Protein AF-F9GB83-F1 (afdb_monomer_lite)

Radius of gyration: 24.77 Å; chains: 1; bounding box: 53×54×68 Å

Organism: Fusarium oxysporum (strain Fo5176) (NCBI:txid660025)

Sequence (254 aa):
PVHFSAVEHTDFPKLLGSLNEELVDELLPRSGVTIRSWLEAEYRSQKELLRRVRDLCRRLRLFHMRQRRRNDSAVNDIIAALLPDVQPQERRIRCINHIYNVGATSYLEGKLKDVLKSLESQSAEQAALQKILDFLEAWRPTGAFVRIHNLQGWVRRSSQRREGFLQYAQGKLSEEEVDEFGEVLWEVSQLMLLQDNDTRLNSLFTAVERAFRLKDPIEIYTSVMSRHADKTKRIPEEYLLSQDDWHVLAITLA

Secondary structure (DSSP, 8-state):
---HHHHSSTHHHHHHHHH-HHHHHHHSPPTTS-HHHHHHHHHHHHHHHHHHHHHHHHHTT-B-----TTHHHHHHHHHHHH-TTS-GGGGBPPPHHHHHHHHHHHHHHTTHHHHHHHSPTT-HHHHHHHHHHHHHHHHGGG-HHHHHHHHHHHHHH-HHHHHHHHHHHTT---HHHHHHH-----S-TTPPPP---TT-HHHHHHHHHHHHHTHHHHHHHHHHHHT-SSGGGSPPGGGPPPHHHHHHHHHTT-

Foldseek 3Di:
DDDPVVCQDPCNLVVVCVVPVVCSVVPADDPDARSVRVVVVVVVVVVVVVVVVVVVLVVVVADDDDDDPVVVVVQVVVCCVPPVPDDSVVRYDDPPQQVVLVVVVCLLVVVCVVVLVVDDPPDPVNVVSVVSSVVSVVLNVLCLLVLLLVLLCLQPVDPVSQVLLLCLLLQNDDPVLCVVPNRDDQPRNPATQQHADSRGVVSSLVNLVSCVSCVVSSQSSLVCLCVDPPPVSRDDPSNDADVVSNVSSVVVND

pLDDT: mean 72.45, std 16.38, range [37.5, 96.44]

Structure (mmCIF, N/CA/C/O backbone):
data_AF-F9GB83-F1
#
_entry.id   AF-F9GB83-F1
#
loop_
_atom_site.group_PDB
_atom_site.id
_atom_site.type_symbol
_atom_site.label_atom_id
_atom_site.label_alt_id
_atom_site.label_comp_id
_atom_site.label_asym_id
_atom_site.label_entity_id
_atom_site.label_seq_id
_atom_site.pdbx_PDB_ins_code
_atom_site.Cartn_x
_atom_site.Cartn_y
_atom_site.Cartn_z
_atom_site.occupancy
_atom_site.B_iso_or_equiv
_atom_site.auth_seq_id
_atom_site.auth_comp_id
_atom_site.auth_asym_id
_atom_site.auth_atom_id
_atom_site.pdbx_PDB_model_num
ATOM 1 N N . PRO A 1 1 ? -13.703 -4.056 -17.910 1.00 39.34 1 PRO A N 1
ATOM 2 C CA . PRO A 1 1 ? -13.622 -3.730 -19.355 1.00 39.34 1 PRO A CA 1
ATOM 3 C C . PRO A 1 1 ? -14.394 -2.438 -19.630 1.00 39.34 1 PRO A C 1
ATOM 5 O O . PRO A 1 1 ? -15.560 -2.362 -19.259 1.00 39.34 1 PRO A O 1
ATOM 8 N N . VAL A 1 2 ? -13.739 -1.423 -20.194 1.00 37.50 2 VAL A N 1
ATOM 9 C CA . VAL A 1 2 ? -14.399 -0.164 -20.577 1.00 37.50 2 VAL A CA 1
ATOM 10 C C . VAL A 1 2 ? -15.264 -0.427 -21.811 1.00 37.50 2 VAL A C 1
ATOM 12 O O . VAL A 1 2 ? -14.823 -1.107 -22.736 1.00 37.50 2 VAL A O 1
ATOM 15 N N . HIS A 1 3 ? -16.509 0.047 -21.802 1.00 47.50 3 HIS A N 1
ATOM 16 C CA . HIS A 1 3 ? -17.448 -0.155 -22.905 1.00 47.50 3 HIS A CA 1
ATOM 17 C C . HIS A 1 3 ? -17.131 0.808 -24.061 1.00 47.50 3 HIS A C 1
ATOM 19 O O . HIS A 1 3 ? -16.838 1.977 -23.818 1.00 47.50 3 HIS A O 1
ATOM 25 N N . PHE A 1 4 ? -17.213 0.346 -25.315 1.00 49.12 4 PHE A N 1
ATOM 26 C CA . PHE A 1 4 ? -16.840 1.151 -26.493 1.00 49.12 4 PHE A CA 1
ATOM 27 C C . PHE A 1 4 ? -17.645 2.452 -26.635 1.00 49.12 4 PHE A C 1
ATOM 29 O O . PHE A 1 4 ? -17.132 3.432 -27.161 1.00 49.12 4 PHE A O 1
ATOM 36 N N . SER A 1 5 ? -18.863 2.506 -26.092 1.00 56.41 5 SER A N 1
ATOM 37 C CA . SER A 1 5 ? -19.664 3.738 -26.075 1.00 56.41 5 SER A CA 1
ATOM 38 C C . SER A 1 5 ? -19.034 4.868 -25.253 1.00 56.41 5 SER A C 1
ATOM 40 O O . SER A 1 5 ? -19.333 6.029 -25.499 1.00 56.41 5 SER A O 1
ATOM 42 N N . ALA A 1 6 ? -18.174 4.549 -24.280 1.00 56.22 6 ALA A N 1
ATOM 43 C CA . ALA A 1 6 ? -17.510 5.548 -23.445 1.00 56.22 6 ALA A CA 1
ATOM 44 C C . ALA A 1 6 ? -16.352 6.245 -24.178 1.00 56.22 6 ALA A C 1
ATOM 46 O O . ALA A 1 6 ? -16.134 7.434 -23.979 1.00 56.22 6 ALA A O 1
ATOM 47 N N . VAL A 1 7 ? -15.641 5.525 -25.054 1.00 55.81 7 VAL A N 1
ATOM 48 C CA . VAL A 1 7 ? -14.523 6.061 -25.859 1.00 55.81 7 VAL A CA 1
ATOM 49 C C . VAL A 1 7 ? -14.979 6.753 -27.146 1.00 55.81 7 VAL A C 1
ATOM 51 O O . VAL A 1 7 ? -14.216 7.504 -27.742 1.00 55.81 7 VAL A O 1
ATOM 54 N N . GLU A 1 8 ? -16.225 6.536 -27.565 1.00 63.25 8 GLU A N 1
ATOM 55 C CA . GLU A 1 8 ? -16.862 7.262 -28.672 1.00 63.25 8 GLU A CA 1
ATOM 56 C C . GLU A 1 8 ? -17.620 8.514 -28.207 1.00 63.25 8 GLU A C 1
ATOM 58 O O . GLU A 1 8 ? -18.120 9.276 -29.035 1.00 63.25 8 GLU A O 1
ATOM 63 N N . HIS A 1 9 ? -17.721 8.737 -26.892 1.00 69.31 9 HIS A N 1
ATOM 64 C CA . HIS A 1 9 ? -18.394 9.908 -26.347 1.00 69.31 9 HIS A CA 1
ATOM 65 C C . HIS A 1 9 ? -17.620 11.181 -26.700 1.00 69.31 9 HIS A C 1
ATOM 67 O O . HIS A 1 9 ? -16.399 11.234 -26.561 1.00 69.31 9 HIS A O 1
ATOM 73 N N . THR A 1 10 ? -18.328 12.241 -27.089 1.00 67.19 10 THR A N 1
ATOM 74 C CA . THR A 1 10 ? -17.723 13.514 -27.524 1.00 67.19 10 THR A CA 1
ATOM 75 C C . THR A 1 10 ? -16.877 14.198 -26.454 1.00 67.19 10 THR A C 1
ATOM 77 O O . THR A 1 10 ? -16.064 15.061 -26.772 1.00 67.19 10 THR A O 1
ATOM 80 N N . ASP A 1 11 ? -17.061 13.822 -25.190 1.00 67.75 11 ASP A N 1
ATOM 81 C CA . ASP A 1 11 ? -16.302 14.383 -24.071 1.00 67.75 11 ASP A CA 1
ATOM 82 C C . ASP A 1 11 ? -15.014 13.614 -23.768 1.00 67.75 11 ASP A C 1
ATOM 84 O O . ASP A 1 11 ? -14.139 14.144 -23.092 1.00 67.75 11 ASP A O 1
ATOM 88 N N . PHE A 1 12 ? -14.843 12.405 -24.308 1.00 65.06 12 PHE A N 1
ATOM 89 C CA . PHE A 1 12 ? -13.625 11.620 -24.114 1.00 65.06 12 PHE A CA 1
ATOM 90 C C . PHE A 1 12 ? -12.391 12.263 -24.789 1.00 65.06 12 PHE A C 1
ATOM 92 O O . PHE A 1 12 ? -11.374 12.423 -24.113 1.00 65.06 12 PHE A O 1
ATOM 99 N N . PRO A 1 13 ? -12.458 12.752 -26.047 1.00 62.03 13 PRO A N 1
ATOM 100 C CA . PRO A 1 13 ? -11.365 13.523 -26.647 1.00 62.03 13 PRO A CA 1
ATOM 101 C C . PRO A 1 13 ? -11.107 14.859 -25.941 1.00 62.03 13 PRO A C 1
ATOM 103 O O . PRO A 1 13 ? -9.959 15.272 -25.828 1.00 62.03 13 PRO A O 1
ATOM 106 N N . LYS A 1 14 ? -12.154 15.524 -25.426 1.00 67.50 14 LYS A N 1
ATOM 107 C CA . LYS A 1 14 ? -12.012 16.784 -24.671 1.00 67.50 14 LYS A CA 1
ATOM 108 C C . LYS A 1 14 ? -11.287 16.568 -23.344 1.00 67.50 14 LYS A C 1
ATOM 110 O O . LYS A 1 14 ? -10.430 17.364 -22.980 1.00 67.50 14 LYS A O 1
ATOM 115 N N . LEU A 1 15 ? -11.608 15.477 -22.645 1.00 63.03 15 LEU A N 1
ATOM 116 C CA . LEU A 1 15 ? -10.921 15.073 -21.422 1.00 63.03 15 LEU A CA 1
ATOM 117 C C . LEU A 1 15 ? -9.444 14.774 -21.702 1.00 63.03 15 LEU A C 1
ATOM 119 O O . LEU A 1 15 ? -8.578 15.277 -20.994 1.00 63.03 15 LEU A O 1
ATOM 123 N N . LEU A 1 16 ? -9.144 14.011 -22.756 1.00 58.97 16 LEU A N 1
ATOM 124 C CA . LEU A 1 16 ? -7.759 13.730 -23.142 1.00 58.97 16 LEU A CA 1
ATOM 125 C C . LEU A 1 16 ? -7.001 15.001 -23.546 1.00 58.97 16 LEU A C 1
ATOM 127 O O . LEU A 1 16 ? -5.868 15.181 -23.110 1.00 58.97 16 LEU A O 1
ATOM 131 N N . GLY A 1 17 ? -7.640 15.915 -24.279 1.00 59.50 17 GLY A N 1
ATOM 132 C CA . GLY A 1 17 ? -7.036 17.194 -24.667 1.00 59.50 17 GLY A CA 1
ATOM 133 C C . GLY A 1 17 ? -6.764 18.111 -23.476 1.00 59.50 17 GLY A C 1
ATOM 134 O O . GLY A 1 17 ? -5.762 18.813 -23.466 1.00 59.50 17 GLY A O 1
ATOM 135 N N . SER A 1 18 ? -7.597 18.048 -22.429 1.00 63.25 18 SER A N 1
ATOM 136 C CA . SER A 1 18 ? -7.357 18.783 -21.178 1.00 63.25 18 SER A CA 1
ATOM 137 C C . SER A 1 18 ? -6.172 18.247 -20.367 1.00 63.25 18 SER A C 1
ATOM 139 O O . SER A 1 18 ? -5.611 18.976 -19.554 1.00 63.25 18 SER A O 1
ATOM 141 N N . LEU A 1 19 ? -5.799 16.980 -20.583 1.00 55.78 19 LEU A N 1
ATOM 142 C CA . LEU A 1 19 ? -4.655 16.347 -19.929 1.00 55.78 19 LEU A CA 1
ATOM 143 C C . LEU A 1 19 ? -3.365 16.580 -20.717 1.00 55.78 19 LEU A C 1
ATOM 145 O O . LEU A 1 19 ? -2.339 16.883 -20.114 1.00 55.78 19 LEU A O 1
ATOM 149 N N . ASN A 1 20 ? -3.409 16.422 -22.043 1.00 63.69 20 ASN A N 1
ATOM 150 C CA . ASN A 1 20 ? -2.291 16.704 -22.938 1.00 63.69 20 ASN A CA 1
ATOM 151 C C . ASN A 1 20 ? -2.782 16.779 -24.399 1.00 63.69 20 ASN A C 1
ATOM 153 O O . ASN A 1 20 ? -3.226 15.784 -24.975 1.00 63.69 20 ASN A O 1
ATOM 157 N N . GLU A 1 21 ? -2.679 17.966 -24.996 1.00 72.06 21 GLU A N 1
ATOM 158 C CA . GLU A 1 21 ? -3.174 18.256 -26.344 1.00 72.06 21 GLU A CA 1
ATOM 159 C C . GLU A 1 21 ? -2.337 17.577 -27.448 1.00 72.06 21 GLU A C 1
ATOM 161 O O . GLU A 1 21 ? -2.904 17.066 -28.413 1.00 72.06 21 GLU A O 1
ATOM 166 N N . GLU A 1 22 ? -1.014 17.449 -27.270 1.00 67.50 22 GLU A N 1
ATOM 167 C CA . GLU A 1 22 ? -0.146 16.695 -28.197 1.00 67.50 22 GLU A CA 1
ATOM 168 C C . GLU A 1 22 ? -0.515 15.207 -28.230 1.00 67.50 22 GLU A C 1
ATOM 170 O O . GLU A 1 22 ? -0.519 14.577 -29.287 1.00 67.50 22 GLU A O 1
ATOM 175 N N . LEU A 1 23 ? -0.902 14.653 -27.078 1.00 59.25 23 LEU A N 1
ATOM 176 C CA . LEU A 1 23 ? -1.275 13.245 -26.934 1.00 59.25 23 LEU A CA 1
ATOM 177 C C . LEU A 1 23 ? -2.553 12.902 -27.712 1.00 59.25 23 LEU A C 1
ATOM 179 O O . LEU A 1 23 ? -2.695 11.790 -28.217 1.00 59.25 23 LEU A O 1
ATOM 183 N N . VAL A 1 24 ? -3.490 13.849 -27.812 1.00 63.50 24 VAL A N 1
ATOM 184 C CA . VAL A 1 24 ? -4.705 13.705 -28.629 1.00 63.50 24 VAL A CA 1
ATOM 185 C C . VAL A 1 24 ? -4.348 13.636 -30.108 1.00 63.50 24 VAL A C 1
ATOM 187 O O . VAL A 1 24 ? -4.876 12.787 -30.825 1.00 63.50 24 VAL A O 1
ATOM 190 N N . ASP A 1 25 ? -3.426 14.485 -30.546 1.00 65.69 25 ASP A N 1
ATOM 191 C CA . ASP A 1 25 ? -3.008 14.600 -31.940 1.00 65.69 25 ASP A CA 1
ATOM 192 C C . ASP A 1 25 ? -2.126 13.436 -32.421 1.00 65.69 25 ASP A C 1
ATOM 194 O O . ASP A 1 25 ? -2.117 13.136 -33.622 1.00 65.69 25 ASP A O 1
ATOM 198 N N . GLU A 1 26 ? -1.399 12.800 -31.495 1.00 65.44 26 GLU A N 1
ATOM 199 C CA . GLU A 1 26 ? -0.543 11.633 -31.730 1.00 65.44 26 GLU A CA 1
ATOM 200 C C . GLU A 1 26 ? -1.313 10.306 -31.623 1.00 65.44 26 GLU A C 1
ATOM 202 O O . GLU A 1 26 ? -1.107 9.400 -32.435 1.00 65.44 26 GLU A O 1
ATOM 207 N N . LEU A 1 27 ? -2.206 10.171 -30.633 1.00 61.72 27 LEU A N 1
ATOM 208 C CA . LEU A 1 27 ? -2.834 8.889 -30.300 1.00 61.72 27 LEU A CA 1
ATOM 209 C C . LEU A 1 27 ? -4.248 8.711 -30.851 1.00 61.72 27 LEU A C 1
ATOM 211 O O . LEU A 1 27 ? -4.693 7.568 -30.940 1.00 61.72 27 LEU A O 1
ATOM 215 N N . LEU A 1 28 ? -4.984 9.774 -31.194 1.00 65.62 28 LEU A N 1
ATOM 216 C CA . LEU A 1 28 ? -6.333 9.633 -31.747 1.00 65.62 28 LEU A CA 1
ATOM 217 C C . LEU A 1 28 ? -6.337 9.776 -33.277 1.00 65.62 28 LEU A C 1
ATOM 219 O O . LEU A 1 28 ? -5.627 10.606 -33.845 1.00 65.62 28 LEU A O 1
ATOM 223 N N . PRO A 1 29 ? -7.148 8.971 -33.986 1.00 65.12 29 PRO A N 1
ATOM 224 C CA . PRO A 1 29 ? -7.218 9.032 -35.438 1.00 65.12 29 PRO A CA 1
ATOM 225 C C . PRO A 1 29 ? -7.790 10.379 -35.898 1.00 65.12 29 PRO A C 1
ATOM 227 O O . PRO A 1 29 ? -8.881 10.781 -35.487 1.00 65.12 29 PRO A O 1
ATOM 230 N N . ARG A 1 30 ? -7.081 11.054 -36.810 1.00 64.19 30 ARG A N 1
ATOM 231 C CA . ARG A 1 30 ? -7.599 12.241 -37.507 1.00 64.19 30 ARG A CA 1
ATOM 232 C C . ARG A 1 30 ? -8.743 11.829 -38.444 1.00 64.19 30 ARG A C 1
ATOM 234 O O . ARG A 1 30 ? -8.789 10.696 -38.925 1.00 64.19 30 ARG A O 1
ATOM 241 N N . SER A 1 31 ? -9.707 12.731 -38.624 1.00 59.00 31 SER A N 1
ATOM 242 C CA . SER A 1 31 ? -11.042 12.451 -39.172 1.00 59.00 31 SER A CA 1
ATOM 243 C C . SER A 1 31 ? -11.046 11.577 -40.439 1.00 59.00 31 SER A C 1
ATOM 245 O O . SER A 1 31 ? -10.288 11.787 -41.381 1.00 59.00 31 SER A O 1
ATOM 247 N N . GLY A 1 32 ? -11.940 10.581 -40.447 1.00 56.88 32 GLY A N 1
ATOM 248 C CA . GLY A 1 32 ? -12.124 9.612 -41.540 1.00 56.88 32 GLY A CA 1
ATOM 249 C C . GLY A 1 32 ? -12.252 8.160 -41.064 1.00 56.88 32 GLY A C 1
ATOM 250 O O . GLY A 1 32 ? -12.835 7.330 -41.756 1.00 56.88 32 GLY A O 1
ATOM 251 N N . VAL A 1 33 ? -11.775 7.859 -39.852 1.00 59.50 33 VAL A N 1
ATOM 252 C CA . VAL A 1 33 ? -11.825 6.529 -39.226 1.00 59.50 33 VAL A CA 1
ATOM 253 C C . VAL A 1 33 ? -12.441 6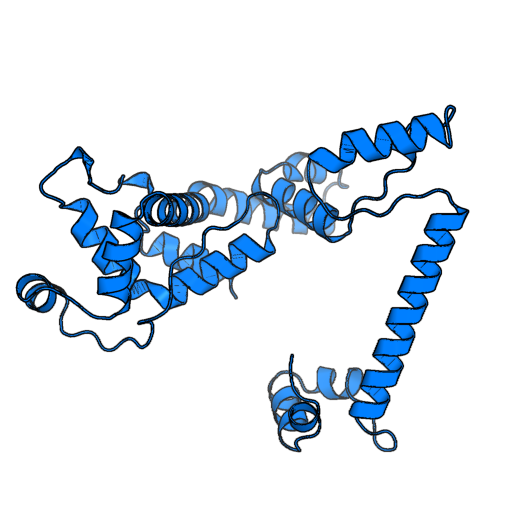.665 -37.833 1.00 59.50 33 VAL A C 1
ATOM 255 O O . VAL A 1 33 ? -12.032 7.523 -37.057 1.00 59.50 33 VAL A O 1
ATOM 258 N N . THR A 1 34 ? -13.437 5.842 -37.490 1.00 67.56 34 THR A N 1
ATOM 259 C CA . THR A 1 34 ? -14.014 5.864 -36.130 1.00 67.56 34 THR A CA 1
ATOM 260 C C . THR A 1 34 ? -12.977 5.383 -35.107 1.00 67.56 34 THR A C 1
ATOM 262 O O . THR A 1 34 ? -12.212 4.457 -35.397 1.00 67.56 34 THR A O 1
ATOM 265 N N . ILE A 1 35 ? -12.976 5.956 -33.896 1.00 61.19 35 ILE A N 1
ATOM 266 C CA . ILE A 1 35 ? -12.094 5.543 -32.784 1.00 61.19 35 ILE A CA 1
ATOM 267 C C . ILE A 1 35 ? -12.189 4.028 -32.546 1.00 61.19 35 ILE A C 1
ATOM 269 O O . ILE A 1 35 ? -11.177 3.372 -32.316 1.00 61.19 35 ILE A O 1
ATOM 273 N N . ARG A 1 36 ? -13.381 3.438 -32.701 1.00 61.06 36 ARG A N 1
ATOM 274 C CA . ARG A 1 36 ? -13.593 1.988 -32.625 1.00 61.06 36 ARG A CA 1
ATOM 275 C C . ARG A 1 36 ? -12.870 1.216 -33.720 1.00 61.06 36 ARG A C 1
ATOM 277 O O . ARG A 1 36 ? -12.147 0.278 -33.406 1.00 61.06 36 ARG A O 1
ATOM 284 N N . SER A 1 37 ? -13.037 1.589 -34.990 1.00 64.75 37 SER A N 1
ATOM 285 C CA . SER A 1 37 ? -12.337 0.908 -36.090 1.00 64.75 37 SER A CA 1
ATOM 286 C C . SER A 1 37 ? -10.818 1.028 -35.970 1.00 64.75 37 SER A C 1
ATOM 288 O O . SER A 1 37 ? -10.108 0.078 -36.289 1.00 64.75 37 SER A O 1
ATOM 290 N N . TRP A 1 38 ? -10.327 2.159 -35.457 1.00 68.00 38 TRP A N 1
ATOM 291 C CA . TRP A 1 38 ? -8.909 2.368 -35.178 1.00 68.00 38 TRP A CA 1
ATOM 292 C C . TRP A 1 38 ? -8.418 1.488 -34.017 1.00 68.00 38 TRP A C 1
ATOM 294 O O . TRP A 1 38 ? -7.470 0.728 -34.198 1.00 68.00 38 TRP A O 1
ATOM 304 N N . LEU A 1 39 ? -9.116 1.479 -32.875 1.00 60.81 39 LEU A N 1
ATOM 305 C CA . LEU A 1 39 ? -8.802 0.605 -31.736 1.00 60.81 39 LEU A CA 1
ATOM 306 C C . LEU A 1 39 ? -8.846 -0.878 -32.118 1.00 60.81 39 LEU A C 1
ATOM 308 O O . LEU A 1 39 ? -7.997 -1.658 -31.691 1.00 60.81 39 LEU A O 1
ATOM 312 N N . GLU A 1 40 ? -9.826 -1.288 -32.925 1.00 64.81 40 GLU A N 1
ATOM 313 C CA . GLU A 1 40 ? -9.916 -2.659 -33.420 1.00 64.81 40 GLU A CA 1
ATOM 314 C C . GLU A 1 40 ? -8.765 -3.010 -34.364 1.00 64.81 40 GLU A C 1
ATOM 316 O O . GLU A 1 40 ? -8.238 -4.122 -34.282 1.00 64.81 40 GLU A O 1
ATOM 321 N N . ALA A 1 41 ? -8.371 -2.096 -35.252 1.00 67.88 41 ALA A N 1
ATOM 322 C CA . ALA A 1 41 ? -7.245 -2.295 -36.156 1.00 67.88 41 ALA A CA 1
ATOM 323 C C . ALA A 1 41 ? -5.923 -2.402 -35.382 1.00 67.88 41 ALA A C 1
ATOM 325 O O . ALA A 1 41 ? -5.169 -3.350 -35.606 1.00 67.88 41 ALA A O 1
ATOM 326 N N . GLU A 1 42 ? -5.690 -1.512 -34.416 1.00 64.62 42 GLU A N 1
ATOM 327 C CA . GLU A 1 42 ? -4.490 -1.522 -33.578 1.00 64.62 42 GLU A CA 1
ATOM 328 C C . GLU A 1 42 ? -4.444 -2.778 -32.701 1.00 64.62 42 GLU A C 1
ATOM 330 O O . GLU A 1 42 ? -3.454 -3.507 -32.685 1.00 64.62 42 GLU A O 1
ATOM 335 N N . TYR A 1 43 ? -5.562 -3.139 -32.066 1.00 62.16 43 TYR A N 1
ATOM 336 C CA . TYR A 1 43 ? -5.669 -4.385 -31.309 1.00 62.16 43 TYR A CA 1
ATOM 337 C C . TYR A 1 43 ? -5.378 -5.618 -32.177 1.00 62.16 43 TYR A C 1
ATOM 339 O O . TYR A 1 43 ? -4.665 -6.530 -31.747 1.00 62.16 43 TYR A O 1
ATOM 347 N N . ARG A 1 44 ? -5.908 -5.674 -33.407 1.00 63.44 44 ARG A N 1
ATOM 348 C CA . ARG A 1 44 ? -5.638 -6.774 -34.349 1.00 63.44 44 ARG A CA 1
ATOM 349 C C . ARG A 1 44 ? -4.169 -6.792 -34.778 1.00 63.44 44 ARG A C 1
ATOM 351 O O . ARG A 1 44 ? -3.594 -7.878 -34.816 1.00 63.44 44 ARG A O 1
ATOM 358 N N . SER A 1 45 ? -3.565 -5.631 -35.031 1.00 61.62 45 SER A N 1
ATOM 359 C CA . SER A 1 45 ? -2.144 -5.475 -35.372 1.00 61.62 45 SER A CA 1
ATOM 360 C C . SER A 1 45 ? -1.236 -5.987 -34.251 1.00 61.62 45 SER A C 1
ATOM 362 O O . SER A 1 45 ? -0.429 -6.894 -34.463 1.00 61.62 45 SER A O 1
ATOM 364 N N . GLN A 1 46 ? -1.454 -5.522 -33.019 1.00 50.47 46 GLN A N 1
ATOM 365 C CA . GLN A 1 46 ? -0.712 -5.955 -31.832 1.00 50.47 46 GLN A CA 1
ATOM 366 C C . GLN A 1 46 ? -0.904 -7.451 -31.553 1.00 50.47 46 GLN A C 1
ATOM 368 O O . GLN A 1 46 ? 0.047 -8.175 -31.249 1.00 50.47 46 GLN A O 1
ATOM 373 N N . LYS A 1 47 ? -2.129 -7.966 -31.714 1.00 52.91 47 LYS A N 1
ATOM 374 C CA . LYS A 1 47 ? -2.424 -9.400 -31.583 1.00 52.91 47 LYS A CA 1
ATOM 375 C C . LYS A 1 47 ? -1.692 -10.234 -32.632 1.00 52.91 47 LYS A C 1
ATOM 377 O O . LYS A 1 47 ? -1.249 -11.340 -32.321 1.00 52.91 47 LYS A O 1
ATOM 382 N N . GLU A 1 48 ? -1.556 -9.727 -33.851 1.00 58.62 48 GLU A N 1
ATOM 383 C CA . GLU A 1 48 ? -0.829 -10.398 -34.924 1.00 58.62 48 GLU A CA 1
ATOM 384 C C . GLU A 1 48 ? 0.687 -10.345 -34.705 1.00 58.62 48 GLU A C 1
ATOM 386 O O . GLU A 1 48 ? 1.366 -11.353 -34.891 1.00 58.62 48 GLU A O 1
ATOM 391 N N . LEU A 1 49 ? 1.217 -9.233 -34.192 1.00 52.62 49 LEU A N 1
ATOM 392 C CA . LEU A 1 49 ? 2.611 -9.116 -33.764 1.00 52.62 49 LEU A CA 1
ATOM 393 C C . LEU A 1 49 ? 2.922 -10.113 -32.641 1.00 52.62 49 LEU A C 1
ATOM 395 O O . LEU A 1 49 ? 3.897 -10.855 -32.726 1.00 52.62 49 LEU A O 1
ATOM 399 N N . LEU A 1 50 ? 2.041 -10.234 -31.646 1.00 47.66 50 LEU A N 1
ATOM 400 C CA . LEU A 1 50 ? 2.160 -11.234 -30.583 1.00 47.66 50 LEU A CA 1
ATOM 401 C C . LEU A 1 50 ? 2.087 -12.673 -31.113 1.00 47.66 50 LEU A C 1
ATOM 403 O O . LEU A 1 50 ? 2.804 -13.542 -30.616 1.00 47.66 50 LEU A O 1
ATOM 407 N N . ARG A 1 51 ? 1.258 -12.949 -32.129 1.00 57.25 51 ARG A N 1
ATOM 408 C CA . ARG A 1 51 ? 1.238 -14.260 -32.802 1.00 57.25 51 ARG A CA 1
ATOM 409 C C . ARG A 1 51 ? 2.539 -14.529 -33.549 1.00 57.25 51 ARG A C 1
ATOM 411 O O . ARG A 1 51 ? 3.084 -15.614 -33.390 1.00 57.25 51 ARG A O 1
ATOM 418 N N . ARG A 1 52 ? 3.068 -13.550 -34.286 1.00 52.22 52 ARG A N 1
ATOM 419 C CA . ARG A 1 52 ? 4.347 -13.658 -35.006 1.00 52.22 52 ARG A CA 1
ATOM 420 C C . ARG A 1 52 ? 5.520 -13.849 -34.055 1.00 52.22 52 ARG A C 1
ATOM 422 O O . ARG A 1 52 ? 6.348 -14.717 -34.298 1.00 52.22 52 ARG A O 1
ATOM 429 N N . VAL A 1 53 ? 5.560 -13.111 -32.946 1.00 51.12 53 VAL A N 1
ATOM 430 C CA . VAL A 1 53 ? 6.555 -13.292 -31.878 1.00 51.12 53 VAL A CA 1
ATOM 431 C C . VAL A 1 53 ? 6.425 -14.683 -31.266 1.00 51.12 53 VAL A C 1
ATOM 433 O O . VAL A 1 53 ? 7.425 -15.372 -31.109 1.00 51.12 53 VAL A O 1
ATOM 436 N N . ARG A 1 54 ? 5.205 -15.156 -30.990 1.00 47.91 54 ARG A N 1
ATOM 437 C CA . ARG A 1 54 ? 4.967 -16.518 -30.491 1.00 47.91 54 ARG A CA 1
ATOM 438 C C . ARG A 1 54 ? 5.430 -17.591 -31.480 1.00 47.91 54 ARG A C 1
ATOM 440 O O . ARG A 1 54 ? 6.042 -18.571 -31.062 1.00 47.91 54 ARG A O 1
ATOM 447 N N . ASP A 1 55 ? 5.158 -17.418 -32.767 1.00 52.62 55 ASP A N 1
ATOM 448 C CA . ASP A 1 55 ? 5.548 -18.368 -33.811 1.00 52.62 55 ASP A CA 1
ATOM 449 C C . ASP A 1 55 ? 7.064 -18.327 -34.072 1.00 52.62 55 ASP A C 1
ATOM 451 O O . ASP A 1 55 ? 7.678 -19.374 -34.281 1.00 52.62 55 ASP A O 1
ATOM 455 N N . LEU A 1 56 ? 7.693 -17.152 -33.965 1.00 45.47 56 LEU A N 1
ATOM 456 C CA . LEU A 1 56 ? 9.146 -16.976 -33.978 1.00 45.47 56 LEU A CA 1
ATOM 457 C C . LEU A 1 56 ? 9.793 -17.659 -32.767 1.00 45.47 56 LEU A C 1
ATOM 459 O O . LEU A 1 56 ? 10.729 -18.434 -32.937 1.00 45.47 56 LEU A O 1
ATOM 463 N N . CYS A 1 57 ? 9.253 -17.461 -31.561 1.00 41.94 57 CYS A N 1
ATOM 464 C CA . CYS A 1 57 ? 9.690 -18.173 -30.362 1.00 41.94 57 CYS A CA 1
ATOM 465 C C . CYS A 1 57 ? 9.552 -19.693 -30.537 1.00 41.94 57 CYS A C 1
ATOM 467 O O . CYS A 1 57 ? 10.474 -20.429 -30.202 1.00 41.94 57 CYS A O 1
ATOM 469 N N . ARG A 1 58 ? 8.458 -20.175 -31.145 1.00 49.62 58 ARG A N 1
ATOM 470 C CA . ARG A 1 58 ? 8.253 -21.603 -31.438 1.00 49.62 58 ARG A CA 1
ATOM 471 C C . ARG A 1 58 ? 9.294 -22.157 -32.416 1.00 49.62 58 ARG A C 1
ATOM 473 O O . ARG A 1 58 ? 9.809 -23.248 -32.189 1.00 49.62 58 ARG A O 1
ATOM 480 N N . ARG A 1 59 ? 9.628 -21.413 -33.477 1.00 49.38 59 ARG A N 1
ATOM 481 C CA . ARG A 1 59 ? 10.651 -21.795 -34.473 1.00 49.38 59 ARG A CA 1
ATOM 482 C C . ARG A 1 59 ? 12.069 -21.760 -33.903 1.00 49.38 59 ARG A C 1
ATOM 484 O O . ARG A 1 59 ? 12.860 -22.645 -34.204 1.00 49.38 59 ARG A O 1
ATOM 491 N N . LEU A 1 60 ? 12.365 -20.790 -33.040 1.00 45.38 60 LEU A N 1
ATOM 492 C CA . LEU A 1 60 ? 13.655 -20.649 -32.358 1.00 45.38 60 LEU A CA 1
ATOM 493 C C . LEU A 1 60 ? 13.788 -21.542 -31.110 1.00 45.38 60 LEU A C 1
ATOM 495 O O . LEU A 1 60 ? 14.801 -21.470 -30.417 1.00 45.38 60 LEU A O 1
ATOM 499 N N . ARG A 1 61 ? 12.786 -22.390 -30.821 1.00 48.22 61 ARG A N 1
ATOM 500 C CA . ARG A 1 61 ? 12.723 -23.262 -29.629 1.00 48.22 61 ARG A CA 1
ATOM 501 C C . ARG A 1 61 ? 12.869 -22.482 -28.311 1.00 48.22 61 ARG A C 1
ATOM 503 O O . ARG A 1 61 ? 13.434 -22.974 -27.340 1.00 48.22 61 ARG A O 1
ATOM 510 N N . LEU A 1 62 ? 12.359 -21.252 -28.292 1.00 44.00 62 LEU A N 1
ATOM 511 C CA . LEU A 1 62 ? 12.331 -20.364 -27.137 1.00 44.00 62 LEU A CA 1
ATOM 512 C C . LEU A 1 62 ? 10.991 -20.524 -26.410 1.00 44.00 62 LEU A C 1
ATOM 514 O O . LEU A 1 62 ? 9.922 -20.378 -27.007 1.00 44.00 62 LEU A O 1
ATOM 518 N N . PHE A 1 63 ? 11.039 -20.815 -25.112 1.00 49.56 63 PHE A N 1
ATOM 519 C CA . PHE A 1 63 ? 9.842 -21.087 -24.314 1.00 49.56 63 PHE A CA 1
ATOM 520 C C . PHE A 1 63 ? 9.380 -19.831 -23.559 1.00 49.56 63 PHE A C 1
ATOM 522 O O . PHE A 1 63 ? 10.156 -19.196 -22.846 1.00 49.56 63 PHE A O 1
ATOM 529 N N . HIS A 1 64 ? 8.095 -19.482 -23.701 1.00 45.41 64 HIS A N 1
ATOM 530 C CA . HIS A 1 64 ? 7.439 -18.363 -23.014 1.00 45.41 64 HIS A CA 1
ATOM 531 C C . HIS A 1 64 ? 6.453 -18.902 -21.968 1.00 45.41 64 HIS A C 1
ATOM 533 O O . HIS A 1 64 ? 5.527 -19.624 -22.332 1.00 45.41 64 HIS A O 1
ATOM 539 N N . MET A 1 65 ? 6.615 -18.560 -20.682 1.00 48.41 65 MET A N 1
ATOM 540 C CA . MET A 1 65 ? 5.761 -19.095 -19.606 1.00 48.41 65 MET A CA 1
ATOM 541 C C . MET A 1 65 ? 5.350 -18.058 -18.550 1.00 48.41 65 MET A C 1
ATOM 543 O O . MET A 1 65 ? 6.136 -17.209 -18.127 1.00 48.41 65 MET A O 1
ATOM 547 N N . ARG A 1 66 ? 4.095 -18.181 -18.082 1.00 39.16 66 ARG A N 1
ATOM 548 C CA . ARG A 1 66 ? 3.547 -17.487 -16.903 1.00 39.16 66 ARG A CA 1
ATOM 549 C C . ARG A 1 66 ? 3.965 -18.208 -15.612 1.00 39.16 66 ARG A C 1
ATOM 551 O O . ARG A 1 66 ? 4.010 -19.433 -15.541 1.00 39.16 66 ARG A O 1
ATOM 558 N N . GLN A 1 67 ? 4.271 -17.404 -14.597 1.00 45.91 67 GLN A N 1
ATOM 559 C CA . GLN A 1 67 ? 4.952 -17.769 -13.353 1.00 45.91 67 GLN A CA 1
ATOM 560 C C . GLN A 1 67 ? 4.114 -18.641 -12.399 1.00 45.91 67 GLN A C 1
ATOM 562 O O . GLN A 1 67 ? 3.118 -18.183 -11.836 1.00 45.91 67 GLN A O 1
ATOM 567 N N . ARG A 1 68 ? 4.598 -19.857 -12.125 1.00 38.31 68 ARG A N 1
ATOM 568 C CA . ARG A 1 68 ? 4.424 -20.573 -10.849 1.00 38.31 68 ARG A CA 1
ATOM 569 C C . ARG A 1 68 ? 5.688 -21.417 -10.633 1.00 38.31 68 ARG A C 1
ATOM 571 O O . ARG A 1 68 ? 6.100 -22.093 -11.566 1.00 38.31 68 ARG A O 1
ATOM 578 N N . ARG A 1 69 ? 6.283 -21.418 -9.429 1.00 40.44 69 ARG A N 1
ATOM 579 C CA . ARG A 1 69 ? 7.531 -22.161 -9.103 1.00 40.44 69 ARG A CA 1
ATOM 580 C C . ARG A 1 69 ? 7.492 -23.668 -9.437 1.00 40.44 69 ARG A C 1
ATOM 582 O O . ARG A 1 69 ? 8.536 -24.276 -9.598 1.00 40.44 69 ARG A O 1
ATOM 589 N N . ARG A 1 70 ? 6.303 -24.269 -9.586 1.00 41.62 70 ARG A N 1
ATOM 590 C CA . ARG A 1 70 ? 6.123 -25.669 -10.029 1.00 41.62 70 ARG A CA 1
ATOM 591 C C . ARG A 1 70 ? 6.285 -25.895 -11.541 1.00 41.62 70 ARG A C 1
ATOM 593 O O . ARG A 1 70 ? 6.330 -27.044 -11.957 1.00 41.62 70 ARG A O 1
ATOM 600 N N . ASN A 1 71 ? 6.365 -24.841 -12.355 1.00 51.84 71 ASN A N 1
ATOM 601 C CA . ASN A 1 71 ? 6.567 -24.981 -13.800 1.00 51.84 71 ASN A CA 1
ATOM 602 C C . ASN A 1 71 ? 8.034 -25.212 -14.179 1.00 51.84 71 ASN A C 1
ATOM 604 O O . ASN A 1 71 ? 8.273 -25.688 -15.281 1.00 51.84 71 ASN A O 1
ATOM 608 N N . ASP A 1 72 ? 9.001 -24.903 -13.308 1.00 56.31 72 ASP A N 1
ATOM 609 C CA . ASP A 1 72 ? 10.423 -25.070 -13.642 1.00 56.31 72 ASP A CA 1
ATOM 610 C C . ASP A 1 72 ? 10.780 -26.558 -13.814 1.00 56.31 72 ASP A C 1
ATOM 612 O O . ASP A 1 72 ? 11.423 -26.913 -14.797 1.00 56.31 72 ASP A O 1
ATOM 616 N N . SER A 1 73 ? 10.278 -27.446 -12.944 1.00 57.66 73 SER A N 1
ATOM 617 C CA . SER A 1 73 ? 10.444 -28.900 -13.111 1.00 57.66 73 SER A CA 1
ATOM 618 C C . SER A 1 73 ? 9.773 -29.406 -14.388 1.00 57.66 73 SER A C 1
ATOM 620 O O . SER A 1 73 ? 10.433 -30.024 -15.208 1.00 57.66 73 SER A O 1
ATOM 622 N N . ALA A 1 74 ? 8.507 -29.044 -14.625 1.00 56.22 74 ALA A N 1
ATOM 623 C CA . ALA A 1 74 ? 7.784 -29.477 -15.821 1.00 56.22 74 ALA A CA 1
ATOM 624 C C . ALA A 1 74 ? 8.442 -29.002 -17.130 1.00 56.22 74 ALA A C 1
ATOM 626 O O . ALA A 1 74 ? 8.443 -29.725 -18.120 1.00 56.22 74 ALA A O 1
ATOM 627 N N . VAL A 1 75 ? 9.007 -27.792 -17.160 1.00 58.66 75 VAL A N 1
ATOM 628 C CA . VAL A 1 75 ? 9.717 -27.275 -18.340 1.00 58.66 75 VAL A CA 1
ATOM 629 C C . VAL A 1 75 ? 11.057 -27.976 -18.526 1.00 58.66 75 VAL A C 1
ATOM 631 O O . VAL A 1 75 ? 11.400 -28.301 -19.659 1.00 58.66 75 VAL A O 1
ATOM 634 N N . ASN A 1 76 ? 11.788 -28.247 -17.445 1.00 67.06 76 ASN A N 1
ATOM 635 C CA . ASN A 1 76 ? 13.023 -29.019 -17.522 1.00 67.06 76 ASN A CA 1
ATOM 636 C C . ASN A 1 76 ? 12.754 -30.443 -18.019 1.00 67.06 76 ASN A C 1
ATOM 638 O O . ASN A 1 76 ? 13.477 -30.903 -18.891 1.00 67.06 76 ASN A O 1
ATOM 642 N N . ASP A 1 77 ? 11.682 -31.087 -17.554 1.00 66.25 77 ASP A N 1
ATOM 643 C CA . ASP A 1 77 ? 11.286 -32.426 -18.000 1.00 66.25 77 ASP A CA 1
ATOM 644 C C . ASP A 1 77 ? 10.895 -32.425 -19.488 1.00 66.25 77 ASP A C 1
ATOM 646 O O . ASP A 1 77 ? 11.310 -33.298 -20.247 1.00 66.25 77 ASP A O 1
ATOM 650 N N . ILE A 1 78 ? 10.149 -31.410 -19.942 1.00 63.12 78 ILE A N 1
ATOM 651 C CA . ILE A 1 78 ? 9.760 -31.257 -21.354 1.00 63.12 78 ILE A CA 1
ATOM 652 C C . ILE A 1 78 ? 10.976 -30.964 -22.243 1.00 63.12 78 ILE A C 1
ATOM 654 O O . ILE A 1 78 ? 11.074 -31.517 -23.337 1.00 63.12 78 ILE A O 1
ATOM 658 N N . ILE A 1 79 ? 11.898 -30.102 -21.807 1.00 66.31 79 ILE A N 1
ATOM 659 C CA . ILE A 1 79 ? 13.113 -29.788 -22.569 1.00 66.31 79 ILE A CA 1
ATOM 660 C C . ILE A 1 79 ? 14.045 -30.998 -22.588 1.00 66.31 79 ILE A C 1
ATOM 662 O O . ILE A 1 79 ? 14.516 -31.349 -23.659 1.00 66.31 79 ILE A O 1
ATOM 666 N N . ALA A 1 80 ? 14.228 -31.700 -21.470 1.00 67.88 80 ALA A N 1
ATOM 667 C CA . ALA A 1 80 ? 15.012 -32.931 -21.426 1.00 67.88 80 ALA A CA 1
ATOM 668 C C . ALA A 1 80 ? 14.422 -34.022 -22.337 1.00 67.88 80 ALA A C 1
ATOM 670 O O . ALA A 1 80 ? 15.168 -34.724 -23.014 1.00 67.88 80 ALA A O 1
ATOM 671 N N . ALA A 1 81 ? 13.091 -34.139 -22.402 1.00 65.50 81 ALA A N 1
ATOM 672 C CA . ALA A 1 81 ? 12.419 -35.128 -23.243 1.00 65.50 81 ALA A CA 1
ATOM 673 C C . ALA A 1 81 ? 12.426 -34.776 -24.742 1.00 65.50 81 ALA A C 1
ATOM 675 O O . ALA A 1 81 ? 12.517 -35.669 -25.580 1.00 65.50 81 ALA A O 1
ATOM 676 N N . LEU A 1 82 ? 12.291 -33.494 -25.100 1.00 63.94 82 LEU A N 1
ATOM 677 C CA . LEU A 1 82 ? 12.139 -33.064 -26.498 1.00 63.94 82 LEU A CA 1
ATOM 678 C C . LEU A 1 82 ? 13.435 -32.537 -27.125 1.00 63.94 82 LEU A C 1
ATOM 680 O O . LEU A 1 82 ? 13.543 -32.491 -28.350 1.00 63.94 82 LEU A O 1
ATOM 684 N N . LEU A 1 83 ? 14.379 -32.078 -26.305 1.00 67.75 83 LEU A N 1
ATOM 685 C CA . LEU A 1 83 ? 15.607 -31.377 -26.685 1.00 67.75 83 LEU A CA 1
ATOM 686 C C . LEU A 1 83 ? 16.746 -31.719 -25.694 1.00 67.75 83 LEU A C 1
ATOM 688 O O . LEU A 1 83 ? 17.242 -30.822 -25.010 1.00 67.75 83 LEU A O 1
ATOM 692 N N . PRO A 1 84 ? 17.168 -32.994 -25.607 1.00 67.75 84 PRO A N 1
ATOM 693 C CA . PRO A 1 84 ? 18.092 -33.478 -24.573 1.00 67.75 84 PRO A CA 1
ATOM 694 C C . PRO A 1 84 ? 19.459 -32.775 -24.577 1.00 67.75 84 PRO A C 1
ATOM 696 O O . PRO A 1 84 ? 20.076 -32.631 -23.526 1.00 67.75 84 PRO A O 1
ATOM 699 N N . ASP A 1 85 ? 19.899 -32.279 -25.736 1.00 76.44 85 ASP A N 1
ATOM 700 C CA . ASP A 1 85 ? 21.182 -31.581 -25.894 1.00 76.44 85 ASP A CA 1
ATOM 701 C C . ASP A 1 85 ? 21.109 -30.078 -25.565 1.00 76.44 85 ASP A C 1
ATOM 703 O O . ASP A 1 85 ? 22.106 -29.361 -25.658 1.00 76.44 85 ASP A O 1
ATOM 707 N N . VAL A 1 86 ? 19.925 -29.559 -25.225 1.00 65.19 86 VAL A N 1
ATOM 708 C CA . VAL A 1 86 ? 19.710 -28.132 -24.966 1.00 65.19 86 VAL A CA 1
ATOM 709 C C . VAL A 1 86 ? 19.586 -27.891 -23.472 1.00 65.19 86 VAL A C 1
ATOM 711 O O . VAL A 1 86 ? 18.651 -28.362 -22.831 1.00 65.19 86 VAL A O 1
ATOM 714 N N . GLN A 1 87 ? 20.479 -27.063 -22.928 1.00 68.31 87 GLN A N 1
ATOM 715 C CA . GLN A 1 87 ? 20.366 -26.600 -21.550 1.00 68.31 87 GLN A CA 1
ATOM 716 C C . GLN A 1 87 ? 19.135 -25.680 -21.405 1.00 68.31 87 GLN A C 1
ATOM 718 O O . GLN A 1 87 ? 19.078 -24.622 -22.048 1.00 68.31 87 GLN A O 1
ATOM 723 N N . PRO A 1 88 ? 18.143 -26.033 -20.561 1.00 63.88 88 PRO A N 1
ATOM 724 C CA . PRO A 1 88 ? 16.906 -25.263 -20.394 1.00 63.88 88 PRO A CA 1
ATOM 725 C C . PRO A 1 88 ? 17.125 -23.777 -20.084 1.00 63.88 88 PRO A C 1
ATOM 727 O O . PRO A 1 88 ? 16.363 -22.909 -20.517 1.00 63.88 88 PRO A O 1
ATOM 730 N N . GLN A 1 89 ? 18.189 -23.470 -19.342 1.00 61.84 89 GLN A N 1
ATOM 731 C CA . GLN A 1 89 ? 18.547 -22.127 -18.902 1.00 61.84 89 GLN A CA 1
ATOM 732 C C . GLN A 1 89 ? 18.946 -21.224 -20.078 1.00 61.84 89 GLN A C 1
ATOM 734 O O . GLN A 1 89 ? 18.633 -20.035 -20.053 1.00 61.84 89 GLN A O 1
ATOM 739 N N . GLU A 1 90 ? 19.562 -21.777 -21.127 1.00 58.22 90 GLU A N 1
ATOM 740 C CA . GLU A 1 90 ? 20.072 -21.026 -22.284 1.00 58.22 90 GLU A CA 1
ATOM 741 C C . GLU A 1 90 ? 18.989 -20.637 -23.299 1.00 58.22 90 GLU A C 1
ATOM 743 O O . GLU A 1 90 ? 19.227 -19.821 -24.188 1.00 58.22 90 GLU A O 1
ATOM 748 N N . ARG A 1 91 ? 17.797 -21.238 -23.215 1.00 57.53 91 ARG A N 1
ATOM 749 C CA . ARG A 1 91 ? 16.650 -20.933 -24.095 1.00 57.53 91 ARG A CA 1
ATOM 750 C C . ARG A 1 91 ? 15.473 -20.317 -23.338 1.00 57.53 91 ARG A C 1
ATOM 752 O O . ARG A 1 91 ? 14.377 -20.165 -23.886 1.00 57.53 91 ARG A O 1
ATOM 759 N N . ARG A 1 92 ? 15.698 -19.936 -22.078 1.00 60.28 92 ARG A N 1
ATOM 760 C CA . ARG A 1 92 ? 14.689 -19.330 -21.210 1.00 60.28 92 ARG A CA 1
ATOM 761 C C . ARG A 1 92 ? 14.511 -17.850 -21.541 1.00 60.28 92 ARG A C 1
ATOM 763 O O . ARG A 1 92 ? 15.333 -17.019 -21.167 1.00 60.28 92 ARG A O 1
ATOM 770 N N . ILE A 1 93 ? 13.370 -17.498 -22.128 1.00 52.72 93 ILE A N 1
ATOM 771 C CA . ILE A 1 93 ? 12.930 -16.101 -22.185 1.00 52.72 93 ILE A CA 1
ATOM 772 C C . ILE A 1 93 ? 12.175 -15.784 -20.893 1.00 52.72 93 ILE A C 1
ATOM 774 O O . ILE A 1 93 ? 11.166 -16.415 -20.568 1.00 52.72 93 ILE A O 1
ATOM 778 N N . ARG A 1 94 ? 12.645 -14.788 -20.137 1.00 53.97 94 ARG A N 1
ATOM 779 C CA . ARG A 1 94 ? 11.890 -14.259 -18.992 1.00 53.97 94 ARG A CA 1
ATOM 780 C C . ARG A 1 94 ? 10.799 -13.322 -19.506 1.00 53.97 94 ARG A C 1
ATOM 782 O O . ARG A 1 94 ? 11.020 -12.577 -20.455 1.00 53.97 94 ARG A O 1
ATOM 789 N N . CYS A 1 95 ? 9.613 -13.347 -18.897 1.00 61.16 95 CYS A N 1
ATOM 790 C CA . CYS A 1 95 ? 8.578 -12.388 -19.274 1.00 61.16 95 CYS A CA 1
ATOM 791 C C . CYS A 1 95 ? 9.054 -10.960 -18.974 1.00 61.16 95 CYS A C 1
ATOM 793 O O . CYS A 1 95 ? 9.744 -10.728 -17.980 1.00 61.16 95 CYS A O 1
ATOM 795 N N . ILE A 1 96 ? 8.658 -10.001 -19.811 1.00 52.81 96 ILE A N 1
ATOM 796 C CA . ILE A 1 96 ? 9.070 -8.600 -19.665 1.00 52.81 96 ILE A CA 1
ATOM 797 C C . ILE A 1 96 ? 8.714 -8.043 -18.277 1.00 52.81 96 ILE A C 1
ATOM 799 O O . ILE A 1 96 ? 9.513 -7.367 -17.644 1.00 52.81 96 ILE A O 1
ATOM 803 N N . ASN A 1 97 ? 7.573 -8.471 -17.728 1.00 50.25 97 ASN A N 1
ATOM 804 C CA . ASN A 1 97 ? 7.132 -8.116 -16.383 1.00 50.25 97 ASN A CA 1
ATOM 805 C C . ASN A 1 97 ? 8.080 -8.622 -15.282 1.00 50.25 97 ASN A C 1
ATOM 807 O O . ASN A 1 97 ? 8.200 -7.993 -14.241 1.00 50.25 97 ASN A O 1
ATOM 811 N N . HIS A 1 98 ? 8.752 -9.758 -15.491 1.00 59.16 98 HIS A N 1
ATOM 812 C CA . HIS A 1 98 ? 9.773 -10.257 -14.574 1.00 59.16 98 HIS A CA 1
ATOM 813 C C . HIS A 1 98 ? 11.104 -9.522 -14.755 1.00 59.16 98 HIS A C 1
ATOM 815 O O . HIS A 1 98 ? 11.796 -9.320 -13.769 1.00 59.16 98 HIS A O 1
ATOM 821 N N . ILE A 1 99 ? 11.450 -9.087 -15.971 1.00 58.38 99 ILE A N 1
ATOM 822 C CA . ILE A 1 99 ? 12.635 -8.244 -16.202 1.00 58.38 99 ILE A CA 1
ATOM 823 C C . ILE A 1 99 ? 12.462 -6.902 -15.485 1.00 58.38 99 ILE A C 1
ATOM 825 O O . ILE A 1 99 ? 13.340 -6.520 -14.718 1.00 58.38 99 ILE A O 1
ATOM 829 N N . TYR A 1 100 ? 11.303 -6.254 -15.633 1.00 56.00 100 TYR A N 1
ATOM 830 C CA . TYR A 1 100 ? 10.970 -5.058 -14.856 1.00 56.00 100 TYR A CA 1
ATOM 831 C C . TYR A 1 100 ? 10.966 -5.334 -13.354 1.00 56.00 100 TYR A C 1
ATOM 833 O O . TYR A 1 100 ? 11.496 -4.529 -12.596 1.00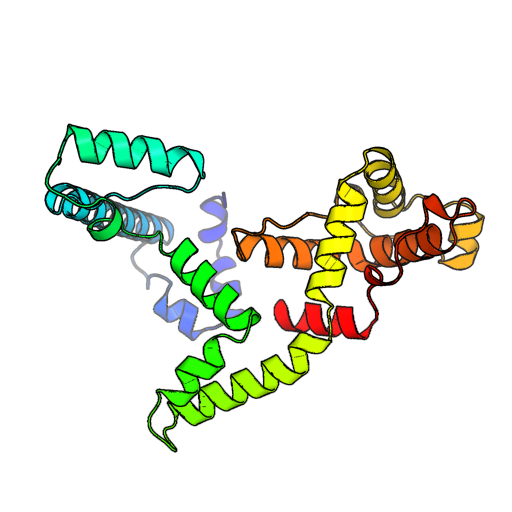 56.00 100 TYR A O 1
ATOM 841 N N . ASN A 1 101 ? 10.447 -6.491 -12.919 1.00 58.41 101 ASN A N 1
ATOM 842 C CA . ASN A 1 101 ? 10.465 -6.836 -11.501 1.00 58.41 101 ASN A CA 1
ATOM 843 C C . ASN A 1 101 ? 11.882 -6.985 -10.955 1.00 58.41 101 ASN A C 1
ATOM 845 O O . ASN A 1 101 ? 12.197 -6.410 -9.928 1.00 58.41 101 ASN A O 1
ATOM 849 N N . VAL A 1 102 ? 12.756 -7.702 -11.660 1.00 59.56 102 VAL A N 1
ATOM 850 C CA . VAL A 1 102 ? 14.166 -7.844 -11.279 1.00 59.56 102 VAL A CA 1
ATOM 851 C C . VAL A 1 102 ? 14.881 -6.494 -11.304 1.00 59.56 102 VAL A C 1
ATOM 853 O O . VAL A 1 102 ? 15.645 -6.207 -10.385 1.00 59.56 102 VAL A O 1
ATOM 856 N N . GLY A 1 103 ? 14.619 -5.659 -12.312 1.00 57.50 103 GLY A N 1
ATOM 857 C CA . GLY A 1 103 ? 15.191 -4.319 -12.426 1.00 57.50 103 GLY A CA 1
ATOM 858 C C . GLY A 1 103 ? 14.792 -3.422 -11.259 1.00 57.50 103 GLY A C 1
ATOM 859 O O . GLY A 1 103 ? 15.660 -2.877 -10.584 1.00 57.50 103 GLY A O 1
ATOM 860 N N . ALA A 1 104 ? 13.499 -3.335 -10.951 1.00 59.00 104 ALA A N 1
ATOM 861 C CA . ALA A 1 104 ? 13.017 -2.510 -9.853 1.00 59.00 104 ALA A CA 1
ATOM 862 C C . ALA A 1 104 ? 13.361 -3.100 -8.472 1.00 59.00 104 ALA A C 1
ATOM 864 O O . ALA A 1 104 ? 13.699 -2.354 -7.565 1.00 59.00 104 ALA A O 1
ATOM 865 N N . THR A 1 105 ? 13.375 -4.425 -8.291 1.00 56.78 105 THR A N 1
ATOM 866 C CA . THR A 1 105 ? 13.900 -5.038 -7.057 1.00 56.78 105 THR A CA 1
ATOM 867 C C . THR A 1 105 ? 15.380 -4.699 -6.875 1.00 56.78 105 THR A C 1
ATOM 869 O O . THR A 1 105 ? 15.780 -4.274 -5.800 1.00 56.78 105 THR A O 1
ATOM 872 N N . SER A 1 106 ? 16.189 -4.782 -7.935 1.00 58.53 106 SER A N 1
ATOM 873 C CA . SER A 1 106 ? 17.609 -4.395 -7.888 1.00 58.53 106 SER A CA 1
ATOM 874 C C . SER A 1 106 ? 17.797 -2.896 -7.624 1.00 58.53 106 SER A C 1
ATOM 876 O O . SER A 1 106 ? 18.734 -2.503 -6.925 1.00 58.53 106 SER A O 1
ATOM 878 N N . TYR A 1 107 ? 16.886 -2.070 -8.147 1.00 58.91 107 TYR A N 1
ATOM 879 C CA . TYR A 1 107 ? 16.791 -0.637 -7.877 1.00 58.91 107 TYR A CA 1
ATOM 880 C C . TYR A 1 107 ? 16.517 -0.370 -6.392 1.00 58.91 107 TYR A C 1
ATOM 882 O O . TYR A 1 107 ? 17.270 0.356 -5.744 1.00 58.91 107 TYR A O 1
ATOM 890 N N . LEU A 1 108 ? 15.525 -1.041 -5.807 1.00 57.81 108 LEU A N 1
ATOM 891 C CA . LEU A 1 108 ? 15.178 -0.915 -4.390 1.00 57.81 108 LEU A CA 1
ATOM 892 C C . LEU A 1 108 ? 16.283 -1.465 -3.470 1.00 57.81 108 LEU A C 1
ATOM 894 O O . LEU A 1 108 ? 16.633 -0.820 -2.487 1.00 57.81 108 LEU A O 1
ATOM 898 N N . GLU A 1 109 ? 16.916 -2.585 -3.821 1.00 59.22 109 GLU A N 1
ATOM 899 C CA . GLU A 1 109 ? 17.952 -3.260 -3.018 1.00 59.22 109 GLU A CA 1
ATOM 900 C C . GLU A 1 109 ? 19.344 -2.605 -3.089 1.00 59.22 109 GLU A C 1
ATOM 902 O O . GLU A 1 109 ? 20.259 -3.018 -2.382 1.00 59.22 109 GLU A O 1
ATOM 907 N N . GLY A 1 110 ? 19.546 -1.591 -3.937 1.00 60.06 110 GLY A N 1
ATOM 908 C CA . GLY A 1 110 ? 20.824 -0.863 -4.007 1.00 60.06 110 GLY A CA 1
ATOM 909 C C . GLY A 1 110 ? 21.902 -1.544 -4.830 1.00 60.06 110 GLY A C 1
ATOM 910 O O . GLY A 1 110 ? 23.049 -1.102 -4.828 1.00 60.06 110 GLY A O 1
ATOM 911 N N . LYS A 1 111 ? 21.521 -2.553 -5.613 1.00 64.44 111 LYS A N 1
ATOM 912 C CA . LYS A 1 111 ? 22.407 -3.261 -6.545 1.00 64.44 111 LYS A CA 1
ATOM 913 C C . LYS A 1 111 ? 22.836 -2.395 -7.738 1.00 64.44 111 LYS A C 1
ATOM 915 O O . LYS A 1 111 ? 23.758 -2.748 -8.462 1.00 64.44 111 LYS A O 1
ATOM 920 N N . LEU A 1 112 ? 22.214 -1.226 -7.919 1.00 67.12 112 LEU A N 1
ATOM 921 C CA . LEU A 1 112 ? 22.601 -0.227 -8.922 1.00 67.12 112 LEU A CA 1
ATOM 922 C C . LEU A 1 112 ? 23.949 0.452 -8.642 1.00 67.12 112 LEU A C 1
ATOM 924 O O . LEU A 1 112 ? 24.530 1.025 -9.561 1.00 67.12 112 LEU A O 1
ATOM 928 N N . LYS A 1 113 ? 24.484 0.357 -7.417 1.00 69.38 113 LYS A N 1
ATOM 929 C CA . LYS A 1 113 ? 25.819 0.886 -7.087 1.00 69.38 113 LYS A CA 1
ATOM 930 C C . LYS A 1 113 ? 26.924 0.247 -7.927 1.00 69.38 113 LYS A C 1
ATOM 932 O O . LYS A 1 113 ? 27.900 0.910 -8.260 1.00 69.38 113 LYS A O 1
ATOM 937 N N . ASP A 1 114 ? 26.769 -1.024 -8.285 1.00 73.62 114 ASP A N 1
ATOM 938 C CA . ASP A 1 114 ? 27.752 -1.723 -9.114 1.00 73.62 114 ASP A CA 1
ATOM 939 C C . ASP A 1 114 ? 27.617 -1.347 -10.594 1.00 73.62 114 ASP A C 1
ATOM 941 O O . ASP A 1 114 ? 28.620 -1.254 -11.296 1.00 73.62 114 ASP A O 1
ATOM 945 N N . VAL A 1 115 ? 26.400 -1.018 -11.043 1.00 71.56 115 VAL A N 1
ATOM 946 C CA . VAL A 1 115 ? 26.156 -0.461 -12.382 1.00 71.56 115 VAL A CA 1
ATOM 947 C C . VAL A 1 115 ? 26.794 0.921 -12.511 1.00 71.56 115 VAL A C 1
ATOM 949 O O . VAL A 1 115 ? 27.486 1.179 -13.489 1.00 71.56 115 VAL A O 1
ATOM 952 N N . LEU A 1 116 ? 26.655 1.779 -11.498 1.00 74.50 116 LEU A N 1
ATOM 953 C CA . LEU A 1 116 ? 27.278 3.106 -11.473 1.00 74.50 116 LEU A CA 1
ATOM 954 C C . LEU A 1 116 ? 28.803 3.046 -11.662 1.00 74.50 116 LEU A C 1
ATOM 956 O O . LEU A 1 116 ? 29.357 3.843 -12.415 1.00 74.50 116 LEU A O 1
ATOM 960 N N . LYS A 1 117 ? 29.476 2.081 -11.022 1.00 78.12 117 LYS A N 1
ATOM 961 C CA . LYS A 1 117 ? 30.932 1.877 -11.151 1.00 78.12 117 LYS A CA 1
ATOM 962 C C . LYS A 1 117 ? 31.365 1.434 -12.552 1.00 78.12 117 LYS A C 1
ATOM 964 O O . LYS A 1 117 ? 32.537 1.571 -12.881 1.00 78.12 117 LYS A O 1
ATOM 969 N N . SER A 1 118 ? 30.450 0.869 -13.341 1.00 78.44 118 SER A N 1
ATOM 970 C CA . SER A 1 118 ? 30.724 0.390 -14.702 1.00 78.44 118 SER A CA 1
ATOM 971 C C . SER A 1 118 ? 30.523 1.452 -15.787 1.00 78.44 118 SER A C 1
ATOM 973 O O . SER A 1 118 ? 30.908 1.222 -16.930 1.00 78.44 118 SER A O 1
ATOM 975 N N . LEU A 1 119 ? 29.920 2.595 -15.443 1.00 78.38 119 LEU A N 1
ATOM 976 C CA . LEU A 1 119 ? 29.702 3.701 -16.374 1.00 78.38 119 LEU A CA 1
ATOM 977 C C . LEU A 1 119 ? 30.964 4.556 -16.527 1.00 78.38 119 LEU A C 1
ATOM 979 O O . LEU A 1 119 ? 31.764 4.682 -15.597 1.00 78.38 119 LEU A O 1
ATOM 983 N N . GLU A 1 120 ? 31.116 5.177 -17.697 1.00 82.50 120 GLU A N 1
ATOM 984 C CA . GLU A 1 120 ? 32.205 6.117 -17.956 1.00 82.50 120 GLU A CA 1
ATOM 985 C C . GLU A 1 120 ? 32.143 7.301 -16.986 1.00 82.50 120 GLU A C 1
ATOM 987 O O . GLU A 1 120 ? 31.080 7.881 -16.734 1.00 82.50 120 GLU A O 1
ATOM 992 N N . SER A 1 121 ? 33.306 7.652 -16.436 1.00 83.81 121 SER A N 1
ATOM 993 C CA . SER A 1 121 ? 33.434 8.739 -15.469 1.00 83.81 121 SER A CA 1
ATOM 994 C C . SER A 1 121 ? 33.006 10.070 -16.088 1.00 83.81 121 SER A C 1
ATOM 996 O O . SER A 1 121 ? 33.420 10.391 -17.198 1.00 83.81 121 SER A O 1
ATOM 998 N N . GLN A 1 122 ? 32.211 10.850 -15.353 1.00 80.19 122 GLN A N 1
ATOM 999 C CA . GLN A 1 122 ? 31.675 12.159 -15.757 1.00 80.19 122 GLN A CA 1
ATOM 1000 C C . GLN A 1 122 ? 30.698 12.127 -16.946 1.00 80.19 122 GLN A C 1
ATOM 1002 O O . GLN A 1 122 ? 30.344 13.181 -17.475 1.00 80.19 122 GLN A O 1
ATOM 1007 N N . SER A 1 123 ? 30.213 10.947 -17.340 1.00 86.25 123 SER A N 1
ATOM 1008 C CA . SER A 1 123 ? 29.124 10.830 -18.313 1.00 86.25 123 SER A CA 1
ATOM 1009 C C . SER A 1 123 ? 27.802 11.374 -17.754 1.00 86.25 123 SER A C 1
ATOM 1011 O O . SER A 1 123 ? 27.562 11.385 -16.538 1.00 86.25 123 SER A O 1
ATOM 1013 N N . ALA A 1 124 ? 26.912 11.814 -18.648 1.00 79.19 124 ALA A N 1
ATOM 1014 C CA . ALA A 1 124 ? 25.578 12.279 -18.273 1.00 79.19 124 ALA A CA 1
ATOM 1015 C C . ALA A 1 124 ? 24.762 11.152 -17.611 1.00 79.19 124 ALA A C 1
ATOM 1017 O O . ALA A 1 124 ? 24.016 11.388 -16.660 1.00 79.19 124 ALA A O 1
ATOM 1018 N N . GLU A 1 125 ? 24.963 9.919 -18.069 1.00 71.00 125 GLU A N 1
ATOM 1019 C CA . GLU A 1 125 ? 24.364 8.693 -17.556 1.00 71.00 125 GLU A CA 1
ATOM 1020 C C . GLU A 1 125 ? 24.826 8.392 -16.127 1.00 71.00 125 GLU A C 1
ATOM 1022 O O . GLU A 1 125 ? 23.999 8.078 -15.268 1.00 71.00 125 GLU A O 1
ATOM 1027 N N . GLN A 1 126 ? 26.127 8.536 -15.839 1.00 79.06 126 GLN A N 1
ATOM 1028 C CA . GLN A 1 126 ? 26.659 8.373 -14.485 1.00 79.06 126 GLN A CA 1
ATOM 1029 C C . GLN A 1 126 ? 26.100 9.445 -13.542 1.00 79.06 126 GLN A C 1
ATOM 1031 O O . GLN A 1 126 ? 25.665 9.119 -12.438 1.00 79.06 126 GLN A O 1
ATOM 1036 N N . ALA A 1 127 ? 26.045 10.707 -13.979 1.00 73.06 127 ALA A N 1
ATOM 1037 C CA . ALA A 1 127 ? 25.494 11.801 -13.180 1.00 73.06 127 ALA A CA 1
ATOM 1038 C C . ALA A 1 127 ? 23.989 11.626 -12.896 1.00 73.06 127 ALA A C 1
ATOM 1040 O O . ALA A 1 127 ? 23.528 11.899 -11.785 1.00 73.06 127 ALA A O 1
ATOM 1041 N N . ALA A 1 128 ? 23.216 11.145 -13.874 1.00 72.12 128 ALA A N 1
ATOM 1042 C CA . ALA A 1 128 ? 21.800 10.834 -13.696 1.00 72.12 128 ALA A CA 1
ATOM 1043 C C . ALA A 1 128 ? 21.590 9.657 -12.728 1.00 72.12 128 ALA A C 1
ATOM 1045 O O . ALA A 1 128 ? 20.763 9.749 -11.818 1.00 72.12 128 ALA A O 1
ATOM 1046 N N . LEU A 1 129 ? 22.367 8.577 -12.872 1.00 70.94 129 LEU A N 1
ATOM 1047 C CA . LEU A 1 129 ? 22.283 7.419 -11.982 1.00 70.94 129 LEU A CA 1
ATOM 1048 C C . LEU A 1 129 ? 22.740 7.749 -10.553 1.00 70.94 129 LEU A C 1
ATOM 1050 O O . LEU A 1 129 ? 22.149 7.240 -9.603 1.00 70.94 129 LEU A O 1
ATOM 1054 N N . GLN A 1 130 ? 23.731 8.628 -10.381 1.00 76.31 130 GLN A N 1
ATOM 1055 C CA . GLN A 1 130 ? 24.160 9.100 -9.062 1.00 76.31 130 GLN A CA 1
ATOM 1056 C C . GLN A 1 130 ? 23.033 9.850 -8.342 1.00 76.31 130 GLN A C 1
ATOM 1058 O O . GLN A 1 130 ? 22.723 9.510 -7.208 1.00 76.31 130 GLN A O 1
ATOM 1063 N N . LYS A 1 131 ? 22.338 10.780 -9.015 1.00 73.06 131 LYS A N 1
ATOM 1064 C CA . LYS A 1 131 ? 21.175 11.484 -8.433 1.00 73.06 131 LYS A CA 1
ATOM 1065 C C . LYS A 1 131 ? 20.082 10.519 -7.970 1.00 73.06 131 LYS A C 1
ATOM 1067 O O . LYS A 1 131 ? 19.490 10.704 -6.910 1.00 73.06 131 LYS A O 1
ATOM 1072 N N . ILE A 1 132 ? 19.822 9.482 -8.766 1.00 64.81 132 ILE A N 1
ATOM 1073 C CA . ILE A 1 132 ? 18.873 8.419 -8.421 1.00 64.81 132 ILE A CA 1
ATOM 1074 C C . ILE A 1 132 ? 19.359 7.641 -7.190 1.00 64.81 132 ILE A C 1
ATOM 1076 O O . ILE A 1 132 ? 18.568 7.345 -6.298 1.00 64.81 132 ILE A O 1
ATOM 1080 N N . LEU A 1 133 ? 20.648 7.303 -7.118 1.00 66.50 133 LEU A N 1
ATOM 1081 C CA . LEU A 1 133 ? 21.225 6.590 -5.979 1.00 66.50 133 LEU A CA 1
ATOM 1082 C C . LEU A 1 133 ? 21.209 7.423 -4.696 1.00 66.50 133 LEU A C 1
ATOM 1084 O O . LEU A 1 133 ? 20.866 6.865 -3.659 1.00 66.50 133 LEU A O 1
ATOM 1088 N N . ASP A 1 134 ? 21.496 8.721 -4.773 1.00 71.75 134 ASP A N 1
ATOM 1089 C CA . ASP A 1 134 ? 21.440 9.649 -3.637 1.00 71.75 134 ASP A CA 1
ATOM 1090 C C . ASP A 1 134 ? 20.007 9.758 -3.101 1.00 71.75 134 ASP A C 1
ATOM 1092 O O . ASP A 1 134 ? 19.771 9.635 -1.898 1.00 71.75 134 ASP A O 1
ATOM 1096 N N . PHE A 1 135 ? 19.026 9.888 -4.004 1.00 67.25 135 PHE A N 1
ATOM 1097 C CA . PHE A 1 135 ? 17.610 9.811 -3.647 1.00 67.25 135 PHE A CA 1
ATOM 1098 C C . PHE A 1 135 ? 17.286 8.480 -2.959 1.00 67.25 135 PHE A C 1
ATOM 1100 O O . PHE A 1 135 ? 16.669 8.466 -1.898 1.00 67.25 135 PHE A O 1
ATOM 1107 N N . LEU A 1 136 ? 17.736 7.350 -3.515 1.00 62.62 136 LEU A N 1
ATOM 1108 C CA . LEU A 1 136 ? 17.482 6.031 -2.935 1.00 62.62 136 LEU A CA 1
ATOM 1109 C C . LEU A 1 136 ? 18.176 5.818 -1.589 1.00 62.62 136 LEU A C 1
ATOM 1111 O O . LEU A 1 136 ? 17.643 5.101 -0.747 1.00 62.62 136 LEU A O 1
ATOM 1115 N N . GLU A 1 137 ? 19.356 6.389 -1.374 1.00 68.12 137 GLU A N 1
ATOM 1116 C CA . GLU A 1 137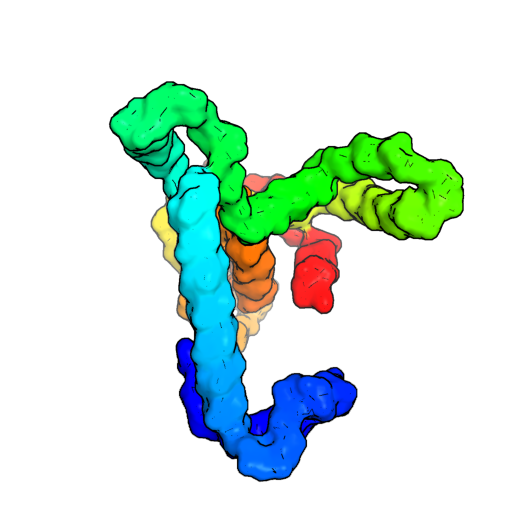 ? 20.044 6.351 -0.083 1.00 68.12 137 GLU A CA 1
ATOM 1117 C C . GLU A 1 137 ? 19.341 7.199 0.969 1.00 68.12 137 GLU A C 1
ATOM 1119 O O . GLU A 1 137 ? 19.245 6.756 2.110 1.00 68.12 137 GLU A O 1
ATOM 1124 N N . ALA A 1 138 ? 18.780 8.348 0.590 1.00 64.00 138 ALA A N 1
ATOM 1125 C CA . ALA A 1 138 ? 17.914 9.131 1.468 1.00 64.00 138 ALA A CA 1
ATOM 1126 C C . ALA A 1 138 ? 16.565 8.434 1.733 1.00 64.00 138 ALA A C 1
ATOM 1128 O O . ALA A 1 138 ? 15.977 8.588 2.801 1.00 64.00 138 ALA A O 1
ATOM 1129 N N . TRP A 1 139 ? 16.081 7.638 0.777 1.00 61.19 139 TRP A N 1
ATOM 1130 C CA . TRP A 1 139 ? 14.752 7.026 0.805 1.00 61.19 139 TRP A CA 1
ATOM 1131 C C . TRP A 1 139 ? 14.711 5.638 1.471 1.00 61.19 139 TRP A C 1
ATOM 1133 O O . TRP A 1 139 ? 13.773 5.350 2.212 1.00 61.19 139 TRP A O 1
ATOM 1143 N N . ARG A 1 140 ? 15.733 4.782 1.302 1.00 61.06 140 ARG A N 1
ATOM 1144 C CA . ARG A 1 140 ? 15.833 3.447 1.949 1.00 61.06 140 ARG A CA 1
ATOM 1145 C C . ARG A 1 140 ? 15.667 3.447 3.480 1.00 61.06 140 ARG A C 1
ATOM 1147 O O . ARG A 1 140 ? 15.036 2.514 3.978 1.00 61.06 140 ARG A O 1
ATOM 1154 N N . PRO A 1 141 ? 16.197 4.427 4.239 1.00 57.69 141 PRO A N 1
ATOM 1155 C CA . PRO A 1 141 ? 16.076 4.465 5.695 1.00 57.69 141 PRO A CA 1
ATOM 1156 C C . PRO A 1 141 ? 14.650 4.699 6.193 1.00 57.69 141 PRO A C 1
ATOM 1158 O O . PRO A 1 141 ? 14.364 4.382 7.343 1.00 57.69 141 PRO A O 1
ATOM 1161 N N . THR A 1 142 ? 13.757 5.241 5.356 1.00 62.22 142 THR A N 1
ATOM 1162 C CA . THR A 1 142 ? 12.400 5.622 5.784 1.00 62.22 142 THR A CA 1
ATOM 1163 C C . THR A 1 142 ? 11.580 4.416 6.240 1.00 62.22 142 THR A C 1
ATOM 1165 O O . THR A 1 142 ? 10.700 4.549 7.078 1.00 62.22 142 THR A O 1
ATOM 1168 N N . GLY A 1 143 ? 11.875 3.207 5.747 1.00 76.06 143 GLY A N 1
ATOM 1169 C CA . GLY A 1 143 ? 11.193 1.979 6.166 1.00 76.06 143 GLY A CA 1
ATOM 1170 C C . GLY A 1 143 ? 9.705 1.916 5.795 1.00 76.06 143 GLY A C 1
ATOM 1171 O O . GLY A 1 143 ? 9.116 0.846 5.927 1.00 76.06 143 GLY A O 1
ATOM 1172 N N . ALA A 1 144 ? 9.113 2.997 5.273 1.00 83.62 144 ALA A N 1
ATOM 1173 C CA . ALA A 1 144 ? 7.684 3.164 5.017 1.00 83.62 144 ALA A CA 1
ATOM 1174 C C . ALA A 1 144 ? 7.068 1.992 4.237 1.00 83.62 144 ALA A C 1
ATOM 1176 O O . ALA A 1 144 ? 6.028 1.465 4.625 1.00 83.62 144 ALA A O 1
ATOM 1177 N N . PHE A 1 145 ? 7.752 1.511 3.191 1.00 79.94 145 PHE A N 1
ATOM 1178 C CA . PHE A 1 145 ? 7.325 0.357 2.385 1.00 79.94 145 PHE A CA 1
ATOM 1179 C C . PHE A 1 145 ? 7.283 -0.946 3.174 1.00 79.94 145 PHE A C 1
ATOM 1181 O O . PHE A 1 145 ? 6.345 -1.730 3.046 1.00 79.94 145 PHE A O 1
ATOM 1188 N N . VAL A 1 146 ? 8.292 -1.168 4.013 1.00 81.00 146 VAL A N 1
ATOM 1189 C CA . VAL A 1 146 ? 8.347 -2.336 4.891 1.00 81.00 146 VAL A CA 1
ATOM 1190 C C . VAL A 1 146 ? 7.245 -2.237 5.944 1.00 81.00 146 VAL A C 1
ATOM 1192 O O . VAL A 1 146 ? 6.568 -3.231 6.200 1.00 81.00 146 VAL A O 1
ATOM 1195 N N . ARG A 1 147 ? 7.002 -1.045 6.507 1.00 88.88 147 ARG A N 1
ATOM 1196 C CA . ARG A 1 147 ? 5.937 -0.827 7.498 1.00 88.88 147 ARG A CA 1
ATOM 1197 C C . ARG A 1 147 ? 4.555 -1.082 6.904 1.00 88.88 147 ARG A C 1
ATOM 1199 O O . ARG A 1 147 ? 3.815 -1.887 7.465 1.00 88.88 147 ARG A O 1
ATOM 1206 N N . ILE A 1 148 ? 4.224 -0.493 5.747 1.00 90.00 148 ILE A N 1
ATOM 1207 C CA . ILE A 1 148 ? 2.915 -0.710 5.109 1.00 90.00 148 ILE A CA 1
ATOM 1208 C C . ILE A 1 148 ? 2.726 -2.173 4.689 1.00 90.00 148 ILE A C 1
ATOM 1210 O O . ILE A 1 148 ? 1.660 -2.735 4.940 1.00 90.00 148 ILE A O 1
ATOM 1214 N N . HIS A 1 149 ? 3.759 -2.828 4.145 1.00 86.94 149 HIS A N 1
ATOM 1215 C CA . HIS A 1 149 ? 3.722 -4.259 3.825 1.00 86.94 149 HIS A CA 1
ATOM 1216 C C . HIS A 1 149 ? 3.446 -5.106 5.077 1.00 86.94 149 HIS A C 1
ATOM 1218 O O . HIS A 1 149 ? 2.549 -5.958 5.099 1.00 86.94 149 HIS A O 1
ATOM 1224 N N . ASN A 1 150 ? 4.179 -4.842 6.161 1.00 89.94 150 ASN A N 1
ATOM 1225 C CA . ASN A 1 150 ? 4.030 -5.568 7.416 1.00 89.94 150 ASN A CA 1
ATOM 1226 C C . ASN A 1 150 ? 2.663 -5.336 8.058 1.00 89.94 150 ASN A C 1
ATOM 1228 O O . ASN A 1 150 ? 2.051 -6.303 8.519 1.00 89.94 150 ASN A O 1
ATOM 1232 N N . LEU A 1 151 ? 2.158 -4.100 8.044 1.00 94.50 151 LEU A N 1
ATOM 1233 C CA . LEU A 1 151 ? 0.818 -3.743 8.501 1.00 94.50 151 LEU A CA 1
ATOM 1234 C C . LEU A 1 151 ? -0.244 -4.509 7.708 1.00 94.50 151 LEU A C 1
ATOM 1236 O O . LEU A 1 151 ? -1.068 -5.212 8.295 1.00 94.50 151 LEU A O 1
ATOM 1240 N N . GLN A 1 152 ? -0.200 -4.439 6.377 1.00 93.69 152 GLN A N 1
ATOM 1241 C CA . GLN A 1 152 ? -1.132 -5.143 5.494 1.00 93.69 152 GLN A CA 1
ATOM 1242 C C . GLN A 1 152 ? -1.127 -6.650 5.767 1.00 93.69 152 GLN A C 1
ATOM 1244 O O . GLN A 1 152 ? -2.186 -7.262 5.951 1.00 93.69 152 GLN A O 1
ATOM 1249 N N . GLY A 1 153 ? 0.062 -7.247 5.865 1.00 92.38 153 GLY A N 1
ATOM 1250 C CA . GLY A 1 153 ? 0.226 -8.648 6.228 1.00 92.38 153 GLY A CA 1
ATOM 1251 C C . GLY A 1 153 ? -0.271 -8.953 7.644 1.00 92.38 153 GLY A C 1
ATOM 1252 O O . GLY A 1 153 ? -0.890 -9.991 7.871 1.00 92.38 153 GLY A O 1
ATOM 1253 N N . TRP A 1 154 ? -0.024 -8.086 8.626 1.00 94.50 154 TRP A N 1
ATOM 1254 C CA . TRP A 1 154 ? -0.491 -8.249 10.005 1.00 94.50 154 TRP A CA 1
ATOM 1255 C C . TRP A 1 154 ? -2.018 -8.271 10.053 1.00 94.50 154 TRP A C 1
ATOM 1257 O O . TRP A 1 154 ? -2.581 -9.273 10.493 1.00 94.50 154 TRP A O 1
ATOM 1267 N N . VAL A 1 155 ? -2.695 -7.264 9.497 1.00 95.88 155 VAL A N 1
ATOM 1268 C CA . VAL A 1 155 ? -4.165 -7.213 9.464 1.00 95.88 155 VAL A CA 1
ATOM 1269 C C . VAL A 1 155 ? -4.734 -8.451 8.772 1.00 95.88 155 VAL A C 1
ATOM 1271 O O . VAL A 1 155 ? -5.600 -9.136 9.319 1.00 95.88 155 VAL A O 1
ATOM 1274 N N . ARG A 1 156 ? -4.217 -8.803 7.590 1.00 94.44 156 ARG A N 1
ATOM 1275 C CA . ARG A 1 156 ? -4.799 -9.870 6.763 1.00 94.44 156 ARG A CA 1
ATOM 1276 C C . ARG A 1 156 ? -4.560 -11.283 7.285 1.00 94.44 156 ARG A C 1
ATOM 1278 O O . ARG A 1 156 ? -5.361 -12.170 6.987 1.00 94.44 156 ARG A O 1
ATOM 1285 N N . ARG A 1 157 ? -3.506 -11.508 8.075 1.00 91.94 157 ARG A N 1
ATOM 1286 C CA . ARG A 1 157 ? -3.147 -12.842 8.589 1.00 91.94 157 ARG A CA 1
ATOM 1287 C C . ARG A 1 157 ? -4.171 -13.434 9.564 1.00 91.94 157 ARG A C 1
ATOM 1289 O O . ARG A 1 157 ? -4.214 -14.649 9.700 1.00 91.94 157 ARG A O 1
ATOM 1296 N N . SER A 1 158 ? -4.986 -12.623 10.249 1.00 93.25 158 SER A N 1
ATOM 1297 C CA . SER A 1 158 ? -6.033 -13.119 11.169 1.00 93.25 158 SER A CA 1
ATOM 1298 C C . SER A 1 158 ? -7.428 -12.806 10.636 1.00 93.25 158 SER A C 1
ATOM 1300 O O . SER A 1 158 ? -7.660 -11.717 10.121 1.00 93.25 158 SER A O 1
ATOM 1302 N N . SER A 1 159 ? -8.375 -13.742 10.747 1.00 94.12 159 SER A N 1
ATOM 1303 C CA . SER A 1 159 ? -9.799 -13.448 10.505 1.00 94.12 159 SER A CA 1
ATOM 1304 C C . SER A 1 159 ? -10.308 -12.358 11.448 1.00 94.12 159 SER A C 1
ATOM 1306 O O . SER A 1 159 ? -10.920 -11.410 10.978 1.00 94.12 159 SER A O 1
ATOM 1308 N N . GLN A 1 160 ? -9.950 -12.431 12.731 1.00 94.88 160 GLN A N 1
ATOM 1309 C CA . GLN A 1 160 ? -10.371 -11.460 13.741 1.00 94.88 160 GLN A CA 1
ATOM 1310 C C . GLN A 1 160 ? -9.853 -10.046 13.447 1.00 94.88 160 GLN A C 1
ATOM 1312 O O . GLN A 1 160 ? -10.607 -9.087 13.542 1.00 94.88 160 GLN A O 1
ATOM 1317 N N . ARG A 1 161 ? -8.583 -9.898 13.038 1.00 95.56 161 ARG A N 1
ATOM 1318 C CA . ARG A 1 161 ? -8.034 -8.578 12.663 1.00 95.56 161 ARG A CA 1
ATOM 1319 C C . ARG A 1 161 ? -8.660 -8.035 11.382 1.00 95.56 161 ARG A C 1
ATOM 1321 O O . ARG A 1 161 ? -8.914 -6.842 11.294 1.00 95.56 161 ARG A O 1
ATOM 1328 N N . ARG A 1 162 ? -8.938 -8.904 10.403 1.00 95.56 162 ARG A N 1
ATOM 1329 C CA . ARG A 1 162 ? -9.652 -8.513 9.179 1.00 95.56 162 ARG A CA 1
ATOM 1330 C C . ARG A 1 162 ? -11.041 -7.980 9.492 1.00 95.56 162 ARG A C 1
ATOM 1332 O O . ARG A 1 162 ? -11.400 -6.920 9.002 1.00 95.56 162 ARG A O 1
ATOM 1339 N N . GLU A 1 163 ? -11.795 -8.712 10.300 1.00 95.00 163 GLU A N 1
ATOM 1340 C CA . GLU A 1 163 ? -13.141 -8.317 10.702 1.00 95.00 163 GLU A CA 1
ATOM 1341 C C . GLU A 1 163 ? -13.126 -7.044 11.549 1.00 95.00 163 GLU A C 1
ATOM 1343 O O . GLU A 1 163 ? -13.882 -6.126 11.255 1.00 95.00 163 GLU A O 1
ATOM 1348 N N . GLY A 1 164 ? -12.209 -6.944 12.517 1.00 94.31 164 GLY A N 1
ATOM 1349 C CA . GLY A 1 164 ? -12.018 -5.737 13.320 1.00 94.31 164 GLY A CA 1
ATOM 1350 C C . GLY A 1 164 ? -11.726 -4.511 12.456 1.00 94.31 164 GLY A C 1
ATOM 1351 O O . GLY A 1 164 ? -12.428 -3.516 12.566 1.00 94.31 164 GLY A O 1
ATOM 1352 N N . PHE A 1 165 ? -10.769 -4.603 11.527 1.00 96.06 165 PHE A N 1
ATOM 1353 C CA . PHE A 1 165 ? -10.465 -3.513 10.593 1.00 96.06 165 PHE A CA 1
ATOM 1354 C C . PHE A 1 165 ? -11.677 -3.107 9.737 1.00 96.06 165 PHE A C 1
ATOM 1356 O O . PHE A 1 165 ? -11.899 -1.921 9.500 1.00 96.06 165 PHE A O 1
ATOM 1363 N N . LEU A 1 166 ? -12.482 -4.075 9.280 1.00 94.38 166 LEU A N 1
ATOM 1364 C CA . LEU A 1 166 ? -13.673 -3.789 8.476 1.00 94.38 166 LEU A CA 1
ATOM 1365 C C . LEU A 1 166 ? -14.736 -2.992 9.242 1.00 94.38 166 LEU A C 1
ATOM 1367 O O . LEU A 1 166 ? -15.462 -2.241 8.599 1.00 94.38 166 LEU A O 1
ATOM 1371 N N . GLN A 1 167 ? -14.822 -3.104 10.573 1.00 92.31 167 GLN A N 1
ATOM 1372 C CA . GLN A 1 167 ? -15.730 -2.260 11.363 1.00 92.31 167 GLN A CA 1
ATOM 1373 C C . GLN A 1 167 ? -15.345 -0.777 11.226 1.00 92.31 167 GLN A C 1
ATOM 1375 O O . GLN A 1 167 ? -16.193 0.042 10.878 1.00 92.31 167 GLN A O 1
ATOM 1380 N N . TYR A 1 168 ? -14.056 -0.447 11.358 1.00 92.62 168 TYR A N 1
ATOM 1381 C CA . TYR A 1 168 ? -13.562 0.923 11.170 1.00 92.62 168 TYR A CA 1
ATOM 1382 C C . TYR A 1 168 ? -13.722 1.399 9.725 1.00 92.62 168 TYR A C 1
ATOM 1384 O O . TYR A 1 168 ? -14.186 2.509 9.486 1.00 92.62 168 TYR A O 1
ATOM 1392 N N . ALA A 1 169 ? -13.436 0.548 8.733 1.00 91.38 169 ALA A N 1
ATOM 1393 C CA . ALA A 1 169 ? -13.697 0.893 7.334 1.00 91.38 169 ALA A CA 1
ATOM 1394 C C . ALA A 1 169 ? -15.187 1.208 7.083 1.00 91.38 169 ALA A C 1
ATOM 1396 O O . ALA A 1 169 ? -15.503 2.063 6.259 1.00 91.38 169 ALA A O 1
ATOM 1397 N N . GLN A 1 170 ? -16.097 0.560 7.822 1.00 90.31 170 GLN A N 1
ATOM 1398 C CA . GLN A 1 170 ? -17.546 0.806 7.820 1.00 90.31 170 GLN A CA 1
ATOM 1399 C C . GLN A 1 170 ? -17.985 2.017 8.656 1.00 90.31 170 GLN A C 1
ATOM 1401 O O . GLN A 1 170 ? -19.185 2.269 8.723 1.00 90.31 170 GLN A O 1
ATOM 1406 N N . GLY A 1 171 ? -17.056 2.743 9.284 1.00 88.81 171 GLY A N 1
ATOM 1407 C CA . GLY A 1 171 ? -17.364 3.888 10.145 1.00 88.81 171 GLY A CA 1
ATOM 1408 C C . GLY A 1 171 ? -17.998 3.493 11.480 1.00 88.81 171 GLY A C 1
ATOM 1409 O O . GLY A 1 171 ? -18.639 4.314 12.124 1.00 88.81 171 GLY A O 1
ATOM 1410 N N . LYS A 1 172 ? -17.865 2.229 11.897 1.00 90.62 172 LYS A N 1
ATOM 1411 C CA . LYS A 1 172 ? -18.398 1.746 13.172 1.00 90.62 172 LYS A CA 1
ATOM 1412 C C . LYS A 1 172 ? -17.355 1.930 14.263 1.00 90.62 172 LYS A C 1
ATOM 1414 O O . LYS A 1 172 ? -16.457 1.100 14.397 1.00 90.62 172 LYS A O 1
ATOM 1419 N N . LEU A 1 173 ? -17.497 3.022 15.000 1.00 91.50 173 LEU A N 1
ATOM 1420 C CA . LEU A 1 173 ? -16.702 3.357 16.177 1.00 91.50 173 LEU A CA 1
ATOM 1421 C C . LEU A 1 173 ? -17.551 3.140 17.440 1.00 91.50 173 LEU A C 1
ATOM 1423 O O . LEU A 1 173 ? -18.781 3.221 17.389 1.00 91.50 173 LEU A O 1
ATOM 1427 N N . SER A 1 174 ? -16.906 2.832 18.564 1.00 92.25 174 SER A N 1
ATOM 1428 C CA . SER A 1 174 ? -17.545 2.887 19.884 1.00 92.25 174 SER A CA 1
ATOM 1429 C C . SER A 1 174 ? -17.839 4.339 20.287 1.00 92.25 174 SER A C 1
ATOM 1431 O O . SER A 1 174 ? -17.265 5.263 19.719 1.00 92.25 174 SER A O 1
ATOM 1433 N N . GLU A 1 175 ? -18.699 4.563 21.285 1.00 92.75 175 GLU A N 1
ATOM 1434 C CA . GLU A 1 175 ? -18.962 5.921 21.801 1.00 92.75 175 GLU A CA 1
ATOM 1435 C C . GLU A 1 175 ? -17.669 6.608 22.275 1.00 92.75 175 GLU A C 1
ATOM 1437 O O . GLU A 1 175 ? -17.419 7.758 21.933 1.00 92.75 175 GLU A O 1
ATOM 1442 N N . GLU A 1 176 ? -16.793 5.870 22.966 1.00 92.19 176 GLU A N 1
ATOM 1443 C CA . GLU A 1 176 ? -15.482 6.362 23.415 1.00 92.19 176 GLU A CA 1
ATOM 1444 C C . GLU A 1 176 ? -14.568 6.747 22.238 1.00 92.19 176 GLU A C 1
ATOM 1446 O O . GLU A 1 176 ? -13.845 7.739 22.297 1.00 92.19 176 GLU A O 1
ATOM 1451 N N . GLU A 1 177 ? -14.594 5.970 21.152 1.00 92.38 177 GLU A N 1
ATOM 1452 C CA . GLU A 1 177 ? -13.814 6.254 19.944 1.00 92.38 177 GLU A CA 1
ATOM 1453 C C . GLU A 1 177 ? -14.396 7.439 19.159 1.00 92.38 177 GLU A C 1
ATOM 1455 O O . GLU A 1 177 ? -13.634 8.203 18.572 1.00 92.38 177 GLU A O 1
ATOM 1460 N N . VAL A 1 178 ? -15.719 7.625 19.155 1.00 92.38 178 VAL A N 1
ATOM 1461 C CA . VAL A 1 178 ? -16.362 8.812 18.566 1.00 92.38 178 VAL A CA 1
ATOM 1462 C C . VAL A 1 178 ? -15.987 10.071 19.347 1.00 92.38 178 VAL A C 1
ATOM 1464 O O . VAL A 1 178 ? -15.696 11.091 18.729 1.00 92.38 178 VAL A O 1
ATOM 1467 N N . ASP A 1 179 ? -15.916 10.006 20.676 1.00 93.44 179 ASP A N 1
ATOM 1468 C CA . ASP A 1 179 ? -15.449 11.131 21.495 1.00 93.44 179 ASP A CA 1
ATOM 1469 C C . ASP A 1 179 ? -13.969 11.474 21.226 1.00 93.44 179 ASP A C 1
ATOM 1471 O O . ASP A 1 179 ? -13.596 12.649 21.230 1.00 93.44 179 ASP A O 1
ATOM 1475 N N . GLU A 1 180 ? -13.113 10.472 20.972 1.00 92.31 180 GLU A N 1
ATOM 1476 C CA . GLU A 1 180 ? -11.683 10.684 20.683 1.00 92.31 180 GLU A CA 1
ATOM 1477 C C . GLU A 1 180 ? -11.424 11.169 19.244 1.00 92.31 180 GLU A C 1
ATOM 1479 O O . GLU A 1 180 ? -10.628 12.087 19.035 1.00 92.31 180 GLU A O 1
ATOM 1484 N N . PHE A 1 181 ? -12.056 10.544 18.247 1.00 90.31 181 PHE A N 1
ATOM 1485 C CA . PHE A 1 181 ? -11.735 10.733 16.825 1.00 90.31 181 PHE A CA 1
ATOM 1486 C C . PHE A 1 181 ? -12.789 11.529 16.044 1.00 90.31 181 PHE A C 1
ATOM 1488 O O . PHE A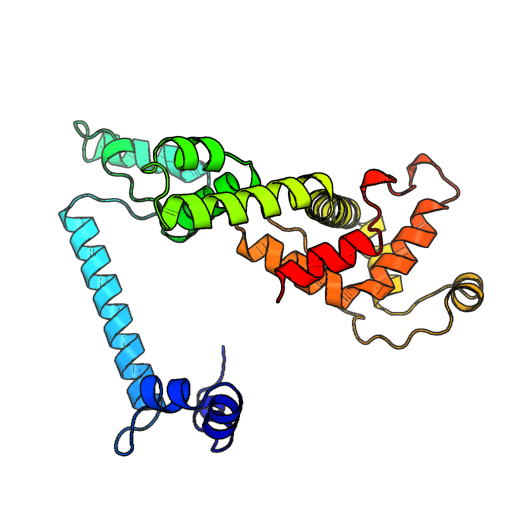 1 181 ? -12.519 11.952 14.919 1.00 90.31 181 PHE A O 1
ATOM 1495 N N . GLY A 1 182 ? -13.962 11.762 16.632 1.00 88.44 182 GLY A N 1
ATOM 1496 C CA . GLY A 1 182 ? -15.113 12.381 15.985 1.00 88.44 182 GLY A CA 1
ATOM 1497 C C . GLY A 1 182 ? -15.957 11.405 15.161 1.00 88.44 182 GLY A C 1
ATOM 1498 O O . GLY A 1 182 ? -15.597 10.248 14.928 1.00 88.44 182 GLY A O 1
ATOM 1499 N N . GLU A 1 183 ? -17.107 11.894 14.690 1.00 84.06 183 GLU A N 1
ATOM 1500 C CA . GLU A 1 183 ? -17.912 11.176 13.703 1.00 84.06 183 GLU A CA 1
ATOM 1501 C C . GLU A 1 183 ? -17.198 11.114 12.354 1.00 84.06 183 GLU A C 1
ATOM 1503 O O . GLU A 1 183 ? -16.546 12.063 11.912 1.00 84.06 183 GLU A O 1
ATOM 1508 N N . VAL A 1 184 ? -17.359 9.987 11.669 1.00 83.38 184 VAL A N 1
ATOM 1509 C CA . VAL A 1 184 ? -16.593 9.677 10.468 1.00 83.38 184 VAL A CA 1
ATOM 1510 C C . VAL A 1 184 ? -17.495 9.388 9.285 1.00 83.38 184 VAL A C 1
ATOM 1512 O O . VAL A 1 184 ? -18.456 8.629 9.373 1.00 83.38 184 VAL A O 1
ATOM 1515 N N . LEU A 1 185 ? -17.173 10.032 8.161 1.00 76.62 185 LEU A N 1
ATOM 1516 C CA . LEU A 1 185 ? -18.032 10.123 6.975 1.00 76.62 185 LEU A CA 1
ATOM 1517 C C . LEU A 1 185 ? -17.383 9.524 5.715 1.00 76.62 185 LEU A C 1
ATOM 1519 O O . LEU A 1 185 ? -17.810 9.814 4.599 1.00 76.62 185 LEU A O 1
ATOM 1523 N N . TRP A 1 186 ? -16.329 8.715 5.851 1.00 80.75 186 TRP A N 1
ATOM 1524 C CA . TRP A 1 186 ? -15.657 8.129 4.688 1.00 80.75 186 TRP A CA 1
ATOM 1525 C C . TRP A 1 186 ? -16.498 7.031 4.016 1.00 80.75 186 TRP A C 1
ATOM 1527 O O . TRP A 1 186 ? -17.077 6.155 4.658 1.00 80.75 186 TRP A O 1
ATOM 1537 N N . GLU A 1 187 ? -16.498 6.999 2.682 1.00 71.44 187 GLU A N 1
ATOM 1538 C CA . GLU A 1 187 ? -17.227 5.998 1.888 1.00 71.44 187 GLU A CA 1
ATOM 1539 C C . GLU A 1 187 ? -16.328 4.826 1.458 1.00 71.44 187 GLU A C 1
ATOM 1541 O O . GLU A 1 187 ? -16.132 4.535 0.275 1.00 71.44 187 GLU A O 1
ATOM 1546 N N . VAL A 1 188 ? -15.747 4.127 2.436 1.00 81.88 188 VAL A N 1
ATOM 1547 C CA . VAL A 1 188 ? -14.861 2.968 2.190 1.00 81.88 188 VAL A CA 1
ATOM 1548 C C . VAL A 1 188 ? -15.311 1.687 2.890 1.00 81.88 188 VAL A C 1
ATOM 1550 O O . VAL A 1 188 ? -14.544 0.734 3.008 1.00 81.88 188 VAL A O 1
ATOM 1553 N N . SER A 1 189 ? -16.598 1.620 3.238 1.00 73.75 189 SER A N 1
ATOM 1554 C CA . SER A 1 189 ? -17.258 0.563 4.025 1.00 73.75 189 SER A CA 1
ATOM 1555 C C . SER A 1 189 ? -17.120 -0.873 3.502 1.00 73.75 189 SER A C 1
ATOM 1557 O O . SER A 1 189 ? -17.370 -1.832 4.232 1.00 73.75 189 SER A O 1
ATOM 1559 N N . GLN A 1 190 ? -16.690 -1.049 2.252 1.00 78.00 190 GLN A N 1
ATOM 1560 C CA . GLN A 1 190 ? -16.483 -2.356 1.616 1.00 78.00 190 GLN A CA 1
ATOM 1561 C C . GLN A 1 190 ? -15.016 -2.628 1.249 1.00 78.00 190 GLN A C 1
ATOM 1563 O O . GLN A 1 190 ? -14.694 -3.658 0.649 1.00 78.00 190 GLN A O 1
ATOM 1568 N N . LEU A 1 191 ? -14.101 -1.704 1.550 1.00 90.25 191 LEU A N 1
ATOM 1569 C CA . LEU A 1 191 ? -12.703 -1.835 1.167 1.00 90.25 191 LEU A CA 1
ATOM 1570 C C . LEU A 1 191 ? -11.896 -2.508 2.278 1.00 90.25 191 LEU A C 1
ATOM 1572 O O . LEU A 1 191 ? -11.881 -2.085 3.425 1.00 90.25 191 LEU A O 1
ATOM 1576 N N . MET A 1 192 ? -11.150 -3.541 1.893 1.00 93.56 192 MET A N 1
ATOM 1577 C CA . MET A 1 192 ? -10.136 -4.173 2.734 1.00 93.56 192 MET A CA 1
ATOM 1578 C C . MET A 1 192 ? -8.739 -3.727 2.291 1.00 93.56 192 MET A C 1
ATOM 1580 O O . MET A 1 192 ? -8.510 -3.534 1.090 1.00 93.56 192 MET A O 1
ATOM 1584 N N . LEU A 1 193 ? -7.796 -3.652 3.238 1.00 92.75 193 LEU A N 1
ATOM 1585 C CA . LEU A 1 193 ? -6.363 -3.580 2.937 1.00 92.75 193 LEU A CA 1
ATOM 1586 C C . LEU A 1 193 ? -5.973 -4.709 1.983 1.00 92.75 193 LEU A C 1
ATOM 1588 O O . LEU A 1 193 ? -6.343 -5.866 2.200 1.00 92.75 193 LEU A O 1
ATOM 1592 N N . LEU A 1 194 ? -5.215 -4.393 0.940 1.00 90.00 194 LEU A N 1
ATOM 1593 C CA . LEU A 1 194 ? -4.589 -5.396 0.084 1.00 90.00 194 LEU A CA 1
ATOM 1594 C C . LEU A 1 194 ? -3.221 -5.740 0.662 1.00 90.00 194 LEU A C 1
ATOM 1596 O O . LEU A 1 194 ? -2.580 -4.881 1.241 1.00 90.00 194 LEU A O 1
ATOM 1600 N N . GLN A 1 195 ? -2.804 -6.994 0.521 1.00 83.56 195 GLN A N 1
ATOM 1601 C CA . GLN A 1 195 ? -1.411 -7.375 0.725 1.00 83.56 195 GLN A CA 1
ATOM 1602 C C . GLN A 1 195 ? -0.817 -7.580 -0.657 1.00 83.56 195 GLN A C 1
ATOM 1604 O O . GLN A 1 195 ? -1.402 -8.285 -1.491 1.00 83.56 195 GLN A O 1
ATOM 1609 N N . ASP A 1 196 ? 0.299 -6.912 -0.902 1.00 74.38 196 ASP A N 1
ATOM 1610 C CA . ASP A 1 196 ? 1.069 -7.075 -2.116 1.00 74.38 196 ASP A CA 1
ATOM 1611 C C . ASP A 1 196 ? 1.648 -8.493 -2.205 1.00 74.38 196 ASP A C 1
ATOM 1613 O O . ASP A 1 196 ? 1.680 -9.257 -1.239 1.00 74.38 196 ASP A O 1
ATOM 1617 N N . ASN A 1 197 ? 2.036 -8.892 -3.413 1.00 68.12 197 ASN A N 1
ATOM 1618 C CA . ASN A 1 197 ? 2.797 -10.115 -3.599 1.00 68.12 197 ASN A CA 1
ATOM 1619 C C . ASN A 1 197 ? 4.241 -9.755 -3.939 1.00 68.12 197 ASN A C 1
ATOM 1621 O O . ASN A 1 197 ? 4.489 -8.990 -4.873 1.00 68.12 197 ASN A O 1
ATOM 1625 N N . ASP A 1 198 ? 5.177 -10.424 -3.268 1.00 55.41 198 ASP A N 1
ATOM 1626 C CA . ASP A 1 198 ? 6.625 -10.217 -3.406 1.00 55.41 198 ASP A CA 1
ATOM 1627 C C . ASP A 1 198 ? 7.145 -10.353 -4.854 1.00 55.41 198 ASP A C 1
ATOM 1629 O O . ASP A 1 198 ? 8.266 -9.972 -5.176 1.00 55.41 198 ASP A O 1
ATOM 1633 N N . THR A 1 199 ? 6.350 -10.933 -5.761 1.00 48.59 199 THR A N 1
ATOM 1634 C CA . THR A 1 199 ? 6.759 -11.239 -7.140 1.00 48.59 199 THR A CA 1
ATOM 1635 C C . THR A 1 199 ? 6.273 -10.246 -8.197 1.00 48.59 199 THR A C 1
ATOM 1637 O O . THR A 1 199 ? 6.559 -10.456 -9.381 1.00 48.59 199 THR A O 1
ATOM 1640 N N . ARG A 1 200 ? 5.483 -9.226 -7.832 1.00 58.38 200 ARG A N 1
ATOM 1641 C CA . ARG A 1 200 ? 4.881 -8.292 -8.799 1.00 58.38 200 ARG A CA 1
ATOM 1642 C C . ARG A 1 200 ? 4.785 -6.882 -8.219 1.00 58.38 200 ARG A C 1
ATOM 1644 O O . ARG A 1 200 ? 3.837 -6.597 -7.493 1.00 58.38 200 ARG A O 1
ATOM 1651 N N . LEU A 1 201 ? 5.656 -5.969 -8.651 1.00 57.09 201 LEU A N 1
ATOM 1652 C CA . LEU A 1 201 ? 5.595 -4.550 -8.248 1.00 57.09 201 LEU A CA 1
ATOM 1653 C C . LEU A 1 201 ? 4.229 -3.897 -8.411 1.00 57.09 201 LEU A C 1
ATOM 1655 O O . LEU A 1 201 ? 3.818 -3.154 -7.531 1.00 57.09 201 LEU A O 1
ATOM 1659 N N . ASN A 1 202 ? 3.487 -4.205 -9.478 1.00 64.50 202 ASN A N 1
ATOM 1660 C CA . ASN A 1 202 ? 2.153 -3.624 -9.654 1.00 64.50 202 ASN A CA 1
ATOM 1661 C C . ASN A 1 202 ? 1.242 -3.917 -8.455 1.00 64.50 202 ASN A C 1
ATOM 1663 O O . ASN A 1 202 ? 0.384 -3.112 -8.131 1.00 64.50 202 ASN A O 1
ATOM 1667 N N . SER A 1 203 ? 1.440 -5.047 -7.769 1.00 71.81 203 SER A N 1
ATOM 1668 C CA . SER A 1 203 ? 0.664 -5.351 -6.569 1.00 71.81 203 SER A CA 1
ATOM 1669 C C . SER A 1 203 ? 1.062 -4.523 -5.351 1.00 71.81 203 SER A C 1
ATOM 1671 O O . SER A 1 203 ? 0.183 -4.258 -4.542 1.00 71.81 203 SER A O 1
ATOM 1673 N N . LEU A 1 204 ? 2.320 -4.073 -5.254 1.00 72.94 204 LEU A N 1
ATOM 1674 C CA . LEU A 1 204 ? 2.757 -3.127 -4.227 1.00 72.94 204 LEU A CA 1
ATOM 1675 C C . LEU A 1 204 ? 2.095 -1.769 -4.447 1.00 72.94 204 LEU A C 1
ATOM 1677 O O . LEU A 1 204 ? 1.419 -1.281 -3.551 1.00 72.94 204 LEU A O 1
ATOM 1681 N N . PHE A 1 205 ? 2.187 -1.209 -5.655 1.00 76.25 205 PHE A N 1
ATOM 1682 C CA . PHE A 1 205 ? 1.560 0.080 -5.967 1.00 76.25 205 PHE A CA 1
ATOM 1683 C C . PHE A 1 205 ? 0.041 0.047 -5.775 1.00 76.25 205 PHE A C 1
ATOM 1685 O O . PHE A 1 205 ? -0.504 0.907 -5.093 1.00 76.25 205 PHE A O 1
ATOM 1692 N N . THR A 1 206 ? -0.645 -0.994 -6.262 1.00 81.94 206 THR A N 1
ATOM 1693 C CA . THR A 1 206 ? -2.087 -1.164 -6.012 1.00 81.94 206 THR A CA 1
ATOM 1694 C C . THR A 1 206 ? -2.406 -1.312 -4.517 1.00 81.94 206 THR A C 1
ATOM 1696 O O . THR A 1 206 ? -3.460 -0.862 -4.063 1.00 81.94 206 THR A O 1
ATOM 1699 N N . ALA A 1 207 ? -1.530 -1.948 -3.732 1.00 86.38 207 ALA A N 1
ATOM 1700 C CA . ALA A 1 207 ? -1.720 -2.075 -2.291 1.00 86.38 207 ALA A CA 1
ATOM 1701 C C . ALA A 1 207 ? -1.504 -0.744 -1.556 1.00 86.38 207 ALA A C 1
ATOM 1703 O O . ALA A 1 207 ? -2.282 -0.430 -0.656 1.00 86.38 207 ALA A O 1
ATOM 1704 N N . VAL A 1 208 ? -0.514 0.058 -1.959 1.00 86.00 208 VAL A N 1
ATOM 1705 C CA . VAL A 1 208 ? -0.268 1.400 -1.408 1.00 86.00 208 VAL A CA 1
ATOM 1706 C C . VAL A 1 208 ? -1.396 2.361 -1.793 1.00 86.00 208 VAL A C 1
ATOM 1708 O O . VAL A 1 208 ? -1.954 3.013 -0.919 1.00 86.00 208 VAL A O 1
ATOM 1711 N N . GLU A 1 209 ? -1.837 2.378 -3.051 1.00 89.12 209 GLU A N 1
ATOM 1712 C CA . GLU A 1 209 ? -2.998 3.168 -3.497 1.00 89.12 209 GLU A CA 1
ATOM 1713 C C . GLU A 1 209 ? -4.262 2.807 -2.698 1.00 89.12 209 GLU A C 1
ATOM 1715 O O . GLU A 1 209 ? -5.013 3.671 -2.237 1.00 89.12 209 GLU A O 1
ATOM 1720 N N . ARG A 1 210 ? -4.482 1.506 -2.455 1.00 92.81 210 ARG A N 1
ATOM 1721 C CA . ARG A 1 210 ? -5.567 1.052 -1.580 1.00 92.81 210 ARG A CA 1
ATOM 1722 C C . ARG A 1 210 ? -5.391 1.546 -0.145 1.00 92.81 210 ARG A C 1
ATOM 1724 O O . ARG A 1 210 ? -6.395 1.878 0.480 1.00 92.81 210 ARG A O 1
ATOM 1731 N N . ALA A 1 211 ? -4.167 1.552 0.376 1.00 93.75 211 ALA A N 1
ATOM 1732 C CA . ALA A 1 211 ? -3.883 2.031 1.721 1.00 93.75 211 ALA A CA 1
ATOM 1733 C C . ALA A 1 211 ? -4.212 3.521 1.868 1.00 93.75 211 ALA A C 1
ATOM 1735 O O . ALA A 1 211 ? -4.827 3.881 2.860 1.00 93.75 211 ALA A O 1
ATOM 1736 N N . PHE A 1 212 ? -3.931 4.355 0.861 1.00 92.81 212 PHE A N 1
ATOM 1737 C CA . PHE A 1 212 ? -4.317 5.772 0.879 1.00 92.81 212 PHE A CA 1
ATOM 1738 C C . PHE A 1 212 ? -5.822 5.985 0.960 1.00 92.81 212 PHE A C 1
ATOM 1740 O O . PHE A 1 212 ? -6.292 6.781 1.765 1.00 92.81 212 PHE A O 1
ATOM 1747 N N . ARG A 1 213 ? -6.601 5.223 0.185 1.00 92.00 213 ARG A N 1
ATOM 1748 C CA . ARG A 1 213 ? -8.070 5.270 0.285 1.00 92.00 213 ARG A CA 1
ATOM 1749 C C . ARG A 1 213 ? -8.578 4.865 1.668 1.00 92.00 213 ARG A C 1
ATOM 1751 O O . ARG A 1 213 ? -9.690 5.213 2.031 1.00 92.00 213 ARG A O 1
ATOM 1758 N N . LEU A 1 214 ? -7.789 4.089 2.402 1.00 94.94 214 LEU A N 1
ATOM 1759 C CA . LEU A 1 214 ? -8.093 3.581 3.733 1.00 94.94 214 LEU A CA 1
ATOM 1760 C C . LEU A 1 214 ? -7.306 4.314 4.830 1.00 94.94 214 LEU A C 1
ATOM 1762 O O . LEU A 1 214 ? -7.248 3.793 5.941 1.00 94.94 214 LEU A O 1
ATOM 1766 N N . LYS A 1 215 ? -6.694 5.474 4.545 1.00 93.94 215 LYS A N 1
ATOM 1767 C CA . LYS A 1 215 ? -5.773 6.146 5.472 1.00 93.94 215 LYS A CA 1
ATOM 1768 C C . LYS A 1 215 ? -6.414 6.403 6.837 1.00 93.94 215 LYS A C 1
ATOM 1770 O O . LYS A 1 215 ? -5.872 5.932 7.832 1.00 93.94 215 LYS A O 1
ATOM 1775 N N . ASP A 1 216 ? -7.582 7.036 6.881 1.00 93.12 216 ASP A N 1
ATOM 1776 C CA . ASP A 1 216 ? -8.231 7.369 8.157 1.00 93.12 216 ASP A CA 1
ATOM 1777 C C . ASP A 1 216 ? -8.650 6.105 8.943 1.00 93.12 216 ASP A C 1
ATOM 1779 O O . ASP A 1 216 ? -8.264 5.975 10.110 1.00 93.12 216 ASP A O 1
ATOM 1783 N N . PRO A 1 217 ? -9.304 5.089 8.326 1.00 94.88 217 PRO A N 1
ATOM 1784 C CA . PRO A 1 217 ? -9.526 3.802 8.987 1.00 94.88 217 PRO A CA 1
ATOM 1785 C C . PRO A 1 217 ? -8.247 3.130 9.502 1.00 94.88 217 PRO A C 1
ATOM 1787 O O . PRO A 1 217 ? -8.268 2.499 10.557 1.00 94.88 217 PRO A O 1
ATOM 1790 N N . ILE A 1 218 ? -7.135 3.220 8.763 1.00 96.12 218 ILE A N 1
ATOM 1791 C CA . ILE A 1 218 ? -5.841 2.660 9.172 1.00 96.12 218 ILE A CA 1
ATOM 1792 C C . ILE A 1 218 ? -5.307 3.388 10.402 1.00 96.12 218 ILE A C 1
ATOM 1794 O O . ILE A 1 218 ? -4.895 2.727 11.355 1.00 96.12 218 ILE A O 1
ATOM 1798 N N . GLU A 1 219 ? -5.302 4.718 10.396 1.00 95.00 219 GLU A N 1
ATOM 1799 C CA . GLU A 1 219 ? -4.772 5.523 11.499 1.00 95.00 219 GLU A CA 1
ATOM 1800 C C . GLU A 1 219 ? -5.556 5.266 12.790 1.00 95.00 219 GLU A C 1
ATOM 1802 O O . GLU A 1 21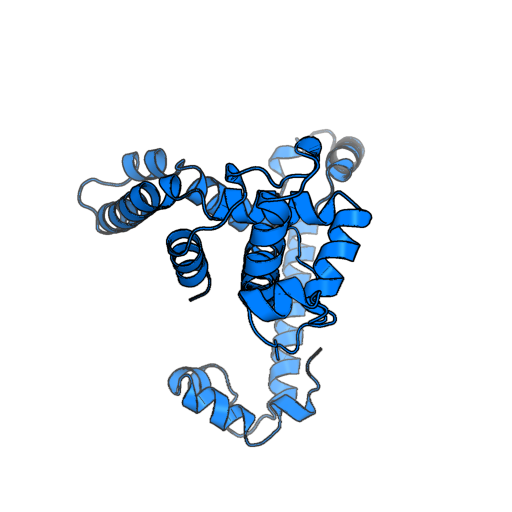9 ? -4.952 4.978 13.825 1.00 95.00 219 GLU A O 1
ATOM 1807 N N . ILE A 1 220 ? -6.888 5.224 12.722 1.00 94.94 220 ILE A N 1
ATOM 1808 C CA . ILE A 1 220 ? -7.728 4.927 13.892 1.00 94.94 220 ILE A CA 1
ATOM 1809 C C . ILE A 1 220 ? -7.527 3.485 14.350 1.00 94.94 220 ILE A C 1
ATOM 1811 O O . ILE A 1 220 ? -7.216 3.243 15.516 1.00 94.94 220 ILE A O 1
ATOM 1815 N N . TYR A 1 221 ? -7.624 2.513 13.438 1.00 95.75 221 TYR A N 1
ATOM 1816 C CA . TYR A 1 221 ? -7.477 1.104 13.798 1.00 95.75 221 TYR A CA 1
ATOM 1817 C C . TYR A 1 221 ? -6.118 0.818 14.444 1.00 95.75 221 TYR A C 1
ATOM 1819 O O . TYR A 1 221 ? -6.037 0.130 15.461 1.00 95.75 221 TYR A O 1
ATOM 1827 N N . THR A 1 222 ? -5.033 1.345 13.876 1.00 96.44 222 THR A N 1
ATOM 1828 C CA . THR A 1 222 ? -3.684 1.147 14.423 1.00 96.44 222 THR A CA 1
ATOM 1829 C C . THR A 1 222 ? -3.490 1.877 15.751 1.00 96.44 222 THR A C 1
ATOM 1831 O O . THR A 1 222 ? -2.888 1.299 16.658 1.00 96.44 222 THR A O 1
ATOM 1834 N N . SER A 1 223 ? -4.075 3.069 15.921 1.00 95.56 223 SER A N 1
ATOM 1835 C CA . SER A 1 223 ? -4.113 3.792 17.196 1.00 95.56 223 SER A CA 1
ATOM 1836 C C . SER A 1 223 ? -4.789 2.960 18.292 1.00 95.56 223 SER A C 1
ATOM 1838 O O . SER A 1 223 ? -4.176 2.706 19.331 1.00 95.56 223 SER A O 1
ATOM 1840 N N . VAL A 1 224 ? -5.981 2.414 18.037 1.00 95.44 224 VAL A N 1
ATOM 1841 C CA . VAL A 1 224 ? -6.705 1.565 19.000 1.00 95.44 224 VAL A CA 1
ATOM 1842 C C . VAL A 1 224 ? -5.940 0.267 19.281 1.00 95.44 224 VAL A C 1
ATOM 1844 O O . VAL A 1 224 ? -5.718 -0.107 20.436 1.00 95.44 224 VAL A O 1
ATOM 1847 N N . MET A 1 225 ? -5.456 -0.416 18.238 1.00 96.00 225 MET A N 1
ATOM 1848 C CA . MET A 1 225 ? -4.706 -1.667 18.395 1.00 96.00 225 MET A CA 1
ATOM 1849 C C . MET A 1 225 ? -3.367 -1.474 19.118 1.00 96.00 225 MET A C 1
ATOM 1851 O O . MET A 1 225 ? -2.918 -2.395 19.798 1.00 96.00 225 MET A O 1
ATOM 1855 N N . SER A 1 226 ? -2.728 -0.305 19.033 1.00 96.00 226 SER A N 1
ATOM 1856 C CA . SER A 1 226 ? -1.483 -0.016 19.767 1.00 96.00 226 SER A CA 1
ATOM 1857 C C . SER A 1 226 ? -1.696 0.020 21.287 1.00 96.00 226 SER A C 1
ATOM 1859 O O . SER A 1 226 ? -0.816 -0.365 22.062 1.00 96.00 226 SER A O 1
ATOM 1861 N N . ARG A 1 227 ? -2.905 0.398 21.721 1.00 94.50 227 ARG A N 1
ATOM 1862 C CA . ARG A 1 227 ? -3.290 0.544 23.132 1.00 94.50 227 ARG A CA 1
ATOM 1863 C C . ARG A 1 227 ? -4.068 -0.656 23.673 1.00 94.50 227 ARG A C 1
ATOM 1865 O O . ARG A 1 227 ? -4.452 -0.646 24.840 1.00 94.50 227 ARG A O 1
ATOM 1872 N N . HIS A 1 228 ? -4.259 -1.704 22.867 1.00 94.31 228 HIS A N 1
ATOM 1873 C CA . HIS A 1 228 ? -5.063 -2.873 23.224 1.00 94.31 228 HIS A CA 1
ATOM 1874 C C . HIS A 1 228 ? -4.692 -3.426 24.618 1.00 94.31 228 HIS A C 1
ATOM 1876 O O . HIS A 1 228 ? -3.508 -3.571 24.950 1.00 94.31 228 HIS A O 1
ATOM 1882 N N . ALA A 1 229 ? -5.697 -3.734 25.447 1.00 92.81 229 ALA A N 1
ATOM 1883 C CA . ALA A 1 229 ? -5.494 -4.144 26.843 1.00 92.81 229 ALA A CA 1
ATOM 1884 C C . ALA A 1 229 ? -4.600 -5.392 26.957 1.00 92.81 229 ALA A C 1
ATOM 1886 O O . ALA A 1 229 ? -3.642 -5.430 27.729 1.00 92.81 229 ALA A O 1
ATOM 1887 N N . ASP A 1 230 ? -4.870 -6.392 26.117 1.00 93.19 230 ASP A N 1
ATOM 1888 C CA . ASP A 1 230 ? -3.995 -7.548 25.935 1.00 93.19 230 ASP A CA 1
ATOM 1889 C C . ASP A 1 230 ? -2.766 -7.165 25.097 1.00 93.19 230 ASP A C 1
ATOM 1891 O O . ASP A 1 230 ? -2.873 -6.932 23.890 1.00 93.19 230 ASP A O 1
ATOM 1895 N N . LYS A 1 231 ? -1.594 -7.137 25.744 1.00 92.12 231 LYS A N 1
ATOM 1896 C CA . LYS A 1 231 ? -0.305 -6.793 25.125 1.00 92.12 231 LYS A CA 1
ATOM 1897 C C . LYS A 1 231 ? 0.072 -7.713 23.964 1.00 92.12 231 LYS A C 1
ATOM 1899 O O . LYS A 1 231 ? 0.755 -7.264 23.053 1.00 92.12 231 LYS A O 1
ATOM 1904 N N . THR A 1 232 ? -0.377 -8.969 23.969 1.00 90.00 232 THR A N 1
ATOM 1905 C CA . THR A 1 232 ? -0.059 -9.936 22.902 1.00 90.00 232 THR A CA 1
ATOM 1906 C C . THR A 1 232 ? -0.816 -9.654 21.606 1.00 90.00 232 THR A C 1
ATOM 1908 O O . THR A 1 232 ? -0.407 -10.099 20.534 1.00 90.00 232 THR A O 1
ATOM 1911 N N . LYS A 1 233 ? -1.913 -8.893 21.697 1.00 90.31 233 LYS A N 1
ATOM 1912 C CA . LYS A 1 233 ? -2.744 -8.492 20.559 1.00 90.31 233 LYS A CA 1
ATOM 1913 C C . LYS A 1 233 ? -2.388 -7.113 20.016 1.00 90.31 233 LYS A C 1
ATOM 1915 O O . LYS A 1 233 ? -2.938 -6.726 18.986 1.00 90.31 233 LYS A O 1
ATOM 1920 N N . ARG A 1 234 ? -1.483 -6.385 20.680 1.00 95.38 234 ARG A N 1
ATOM 1921 C CA . ARG A 1 234 ? -1.045 -5.069 20.217 1.00 95.38 234 ARG A CA 1
ATOM 1922 C C . ARG A 1 234 ? -0.364 -5.174 18.865 1.00 95.38 234 ARG A C 1
ATOM 1924 O O . ARG A 1 234 ? 0.337 -6.148 18.574 1.00 95.38 234 ARG A O 1
ATOM 1931 N N . ILE A 1 235 ? -0.584 -4.164 18.035 1.00 95.25 235 ILE A N 1
ATOM 1932 C CA . ILE A 1 235 ? 0.185 -4.029 16.806 1.00 95.25 235 ILE A CA 1
ATOM 1933 C C . ILE A 1 235 ? 1.644 -3.676 17.157 1.00 95.25 235 ILE A C 1
ATOM 1935 O O . ILE A 1 235 ? 1.858 -2.833 18.030 1.00 95.25 235 ILE A O 1
ATOM 1939 N N . PRO A 1 236 ? 2.643 -4.324 16.530 1.00 94.00 236 PRO A N 1
ATOM 1940 C CA . PRO A 1 236 ? 4.043 -3.949 16.701 1.00 94.00 236 PRO A CA 1
ATOM 1941 C C . PRO A 1 236 ? 4.320 -2.514 16.240 1.00 94.00 236 PRO A C 1
ATOM 1943 O O . PRO A 1 236 ? 3.785 -2.069 15.221 1.00 94.00 236 PRO A O 1
ATOM 1946 N N . GLU A 1 237 ? 5.162 -1.801 16.986 1.00 91.44 237 GLU A N 1
ATOM 1947 C CA . GLU A 1 237 ? 5.490 -0.392 16.734 1.00 91.44 237 GLU A CA 1
ATOM 1948 C C . GLU A 1 237 ? 6.147 -0.203 15.364 1.00 91.44 237 GLU A C 1
ATOM 1950 O O . GLU A 1 237 ? 5.859 0.755 14.653 1.00 91.44 237 GLU A O 1
ATOM 1955 N N . GLU A 1 238 ? 6.942 -1.177 14.919 1.00 88.19 238 GLU A N 1
ATOM 1956 C CA . GLU A 1 238 ? 7.595 -1.149 13.617 1.00 88.19 238 GLU A CA 1
ATOM 1957 C C . GLU A 1 238 ? 6.627 -1.283 12.423 1.00 88.19 238 GLU A C 1
ATOM 1959 O O . GLU A 1 238 ? 7.066 -1.220 11.274 1.00 88.19 238 GLU A O 1
ATOM 1964 N N . TYR A 1 239 ? 5.322 -1.485 12.660 1.00 92.88 239 TYR A N 1
ATOM 1965 C CA . TYR A 1 239 ? 4.282 -1.514 11.616 1.00 92.88 239 TYR A CA 1
ATOM 1966 C C . TYR A 1 239 ? 3.471 -0.215 11.561 1.00 92.88 239 TYR A C 1
ATOM 1968 O O . TYR A 1 239 ? 2.631 -0.062 10.673 1.00 92.88 239 TYR A O 1
ATOM 1976 N N . LEU A 1 240 ? 3.690 0.702 12.506 1.00 93.56 240 LEU A N 1
ATOM 1977 C CA . LEU A 1 240 ? 2.994 1.980 12.562 1.00 93.56 240 LEU A CA 1
ATOM 1978 C C . LEU A 1 240 ? 3.586 2.944 11.534 1.00 93.56 240 LEU A C 1
ATOM 1980 O O . LEU A 1 240 ? 4.802 3.087 11.429 1.00 93.56 240 LEU A O 1
ATOM 1984 N N . LEU A 1 241 ? 2.708 3.593 10.773 1.00 93.06 241 LEU A N 1
ATOM 1985 C CA . LEU A 1 241 ? 3.088 4.585 9.773 1.00 93.06 241 LEU A CA 1
ATOM 1986 C C . LEU A 1 241 ? 3.084 5.971 10.413 1.00 93.06 241 LEU A C 1
ATOM 1988 O O . LEU A 1 241 ? 2.072 6.394 10.973 1.00 93.06 241 LEU A O 1
ATOM 1992 N N . SER A 1 242 ? 4.208 6.677 10.326 1.00 91.50 242 SER A N 1
ATOM 1993 C CA . SER A 1 242 ? 4.284 8.095 10.672 1.00 91.50 242 SER A CA 1
ATOM 1994 C C . SER A 1 242 ? 3.685 8.962 9.557 1.00 91.50 242 SER A C 1
ATOM 1996 O O . SER A 1 242 ? 3.427 8.492 8.447 1.00 91.50 242 SER A O 1
ATOM 1998 N N . GLN A 1 243 ? 3.495 10.259 9.820 1.00 89.88 243 GLN A N 1
ATOM 1999 C CA . GLN A 1 243 ? 3.129 11.188 8.747 1.00 89.88 243 GLN A CA 1
ATOM 2000 C C . GLN A 1 243 ? 4.206 11.234 7.659 1.00 89.88 243 GLN A C 1
ATOM 2002 O O . GLN A 1 243 ? 3.868 11.226 6.481 1.00 89.88 243 GLN A O 1
ATOM 2007 N N . ASP A 1 244 ? 5.490 11.209 8.015 1.00 85.94 244 ASP A N 1
ATOM 2008 C CA . ASP A 1 244 ? 6.577 11.162 7.030 1.00 85.94 244 ASP A CA 1
ATOM 2009 C C . ASP A 1 244 ? 6.498 9.904 6.156 1.00 85.94 244 ASP A C 1
ATOM 2011 O O . ASP A 1 244 ? 6.683 9.993 4.944 1.00 85.94 244 ASP A O 1
ATOM 2015 N N . ASP A 1 245 ? 6.133 8.751 6.730 1.00 87.44 245 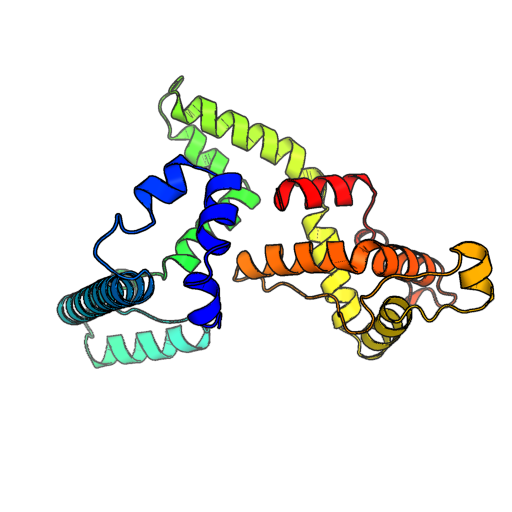ASP A N 1
ATOM 2016 C CA . ASP A 1 245 ? 5.918 7.529 5.952 1.00 87.44 245 ASP A CA 1
ATOM 2017 C C . ASP A 1 245 ? 4.793 7.709 4.928 1.00 87.44 245 ASP A C 1
ATOM 2019 O O . ASP A 1 245 ? 4.940 7.309 3.773 1.00 87.44 245 ASP A O 1
ATOM 2023 N N . TRP A 1 246 ? 3.684 8.348 5.314 1.00 90.25 246 TRP A N 1
ATOM 2024 C CA . TRP A 1 246 ? 2.601 8.665 4.383 1.00 90.25 246 TRP A CA 1
ATOM 2025 C C . TRP A 1 246 ? 3.058 9.607 3.267 1.00 90.25 246 TRP A C 1
ATOM 2027 O O . TRP A 1 246 ? 2.731 9.362 2.108 1.00 90.25 246 TRP A O 1
ATOM 2037 N N . HIS A 1 247 ? 3.858 10.633 3.563 1.00 83.62 247 HIS A N 1
ATOM 2038 C CA . HIS A 1 247 ? 4.417 11.509 2.526 1.00 83.62 247 HIS A CA 1
ATOM 2039 C C . HIS A 1 247 ? 5.322 10.735 1.561 1.00 83.62 247 HIS A C 1
ATOM 2041 O O . HIS A 1 247 ? 5.207 10.875 0.343 1.00 83.62 247 HIS A O 1
ATOM 2047 N N . VAL A 1 248 ? 6.182 9.868 2.096 1.00 78.19 248 VAL A N 1
ATOM 2048 C CA . VAL A 1 248 ? 7.074 9.012 1.309 1.00 78.19 248 VAL A CA 1
ATOM 2049 C C . VAL A 1 248 ? 6.279 8.084 0.388 1.00 78.19 248 VAL A C 1
ATOM 2051 O O . VAL A 1 248 ? 6.608 7.960 -0.792 1.00 78.19 248 VAL A O 1
ATOM 2054 N N . LEU A 1 249 ? 5.216 7.456 0.897 1.00 81.12 249 LEU A N 1
ATOM 2055 C CA . LEU A 1 249 ? 4.329 6.608 0.101 1.00 81.12 249 LEU A CA 1
ATOM 2056 C C . LEU A 1 249 ? 3.572 7.420 -0.966 1.00 81.12 249 LEU A C 1
ATOM 2058 O O . LEU A 1 249 ? 3.376 6.922 -2.073 1.00 81.12 249 LEU A O 1
ATOM 2062 N N . ALA A 1 250 ? 3.194 8.669 -0.682 1.00 79.62 250 ALA A N 1
ATOM 2063 C CA . ALA A 1 250 ? 2.453 9.522 -1.613 1.00 79.62 250 ALA A CA 1
ATOM 2064 C C . ALA A 1 250 ? 3.304 9.913 -2.825 1.00 79.62 250 ALA A C 1
ATOM 2066 O O . ALA A 1 250 ? 2.836 9.813 -3.956 1.00 79.62 250 ALA A O 1
ATOM 2067 N N . ILE A 1 251 ? 4.575 10.269 -2.599 1.00 69.69 251 ILE A N 1
ATOM 2068 C CA . ILE A 1 251 ? 5.533 10.589 -3.671 1.00 69.69 251 ILE A CA 1
ATOM 2069 C C . ILE A 1 251 ? 5.654 9.432 -4.670 1.00 69.69 251 ILE A C 1
ATOM 2071 O O . ILE A 1 251 ? 5.866 9.663 -5.851 1.00 69.69 251 ILE A O 1
ATOM 2075 N N . THR A 1 252 ? 5.494 8.183 -4.225 1.00 63.94 252 THR A N 1
ATOM 2076 C CA . THR A 1 252 ? 5.585 7.022 -5.126 1.00 63.94 252 THR A CA 1
ATOM 2077 C C . THR A 1 252 ? 4.338 6.723 -5.947 1.00 63.94 252 THR A C 1
ATOM 2079 O O . THR A 1 252 ? 4.386 5.839 -6.803 1.00 63.94 252 THR A O 1
ATOM 2082 N N . LEU A 1 253 ? 3.229 7.411 -5.674 1.00 62.81 253 LEU A N 1
ATOM 2083 C CA . LEU A 1 253 ? 1.992 7.311 -6.450 1.00 62.81 253 LEU A CA 1
ATOM 2084 C C . LEU A 1 253 ? 1.794 8.487 -7.420 1.00 62.81 253 LEU A C 1
ATOM 2086 O O . LEU A 1 253 ? 0.864 8.427 -8.224 1.00 62.81 253 LEU A O 1
ATOM 2090 N N . ALA A 1 254 ? 2.626 9.529 -7.318 1.00 50.97 254 ALA A N 1
ATOM 2091 C CA . ALA A 1 254 ? 2.640 10.697 -8.199 1.00 50.97 254 ALA A CA 1
ATOM 2092 C C . ALA A 1 254 ? 3.487 10.437 -9.454 1.00 50.97 254 ALA A C 1
ATOM 2094 O O . ALA A 1 254 ? 3.065 10.904 -10.535 1.00 50.97 254 ALA A O 1
#